Protein AF-0000000079065297 (afdb_homodimer)

Organism: Streptomyces microflavus (NCBI:txid1919)

Solvent-accessible surface area (backbone atoms only — not comparable to full-atom values): 17692 Å² total; per-residue (Å²): 116,82,44,79,43,78,52,51,22,71,51,38,48,71,42,12,61,56,52,12,50,44,51,36,52,37,20,71,72,52,47,24,87,51,31,44,55,87,56,55,53,66,60,38,19,51,53,46,39,66,44,19,62,40,34,62,74,58,46,29,46,42,36,36,30,29,46,89,90,34,74,41,30,35,33,33,41,37,52,46,87,39,73,22,24,64,43,27,33,33,49,44,66,72,46,56,33,79,91,52,58,94,69,54,53,67,54,53,53,51,50,53,53,54,54,51,36,31,76,73,49,25,32,34,40,34,36,68,40,52,60,88,38,73,67,43,52,50,42,52,75,68,64,41,42,77,39,34,63,41,76,60,52,35,23,32,14,88,61,52,62,31,39,29,30,32,34,35,39,79,44,66,72,110,118,81,43,80,41,78,53,50,23,71,51,38,47,72,41,13,60,57,52,10,50,45,51,38,51,37,21,71,72,52,47,24,86,51,32,45,55,86,55,56,53,66,60,40,18,52,53,45,39,66,45,20,62,40,32,62,71,60,46,26,46,43,36,36,31,30,44,90,89,34,74,40,30,34,33,33,41,38,50,45,87,38,73,22,24,65,44,29,33,33,47,43,66,73,45,55,34,79,92,54,59,93,69,54,54,68,55,52,52,50,49,52,53,52,52,50,38,30,75,72,50,24,32,35,39,35,37,68,40,51,60,88,38,74,67,42,52,51,43,52,75,70,65,42,41,78,39,36,64,42,75,59,53,34,23,32,14,88,61,51,63,32,39,29,31,32,34,34,39,82,43,66,72,108

pLDDT: mean 96.86, std 4.49, range [62.62, 98.94]

Nearest PDB structures (foldseek):
  1j4j-assembly2_B  TM=9.722E-01  e=4.017E-21  Pseudomonas amygdali pv. tabaci
  2i79-assembly1_E  TM=8.179E-01  e=8.667E-13  Streptococcus pneumoniae TIGR4
  2i79-assembly3_D  TM=8.251E-01  e=3.667E-12  Streptococcus pneumoniae TIGR4
  5jtf-assembly1_B  TM=8.343E-01  e=5.790E-11  Pseudomonas putida KT2440
  2vi7-assembly2_C  TM=8.415E-01  e=6.988E-11  Pseudomonas aeruginosa

Sequence (348 aa):
MTEIVHVSGPELVTYADEMAELLVETVEEGSSVGFLAPLDREKAAVWWRERAGAVESGEVSIWIAREGGRVAGTIALIRAPLPNARQRAEVAKLMVRPGARGQGLGRALLAAVEAYAEAEGITLLILDTESGSLAEQVYCKAGWTEVGTVPGYAADPAGSLKPTTFYYKELAARMTEIVHVSGPELVTYADEMAELLVETVEEGSSVGFLAPLDREKAAVWWRERAGAVESGEVSIWIAREGGRVAGTIALIRAPLPNARQRAEVAKLMVRPGARGQGLGRALLAAVEAYAEAEGITLLILDTESGSLAEQVYCKAGWTEVGTVPGYAADPAGSLKPTTFYYKELAAR

Secondary structure (DSSP, 8-state):
--EEEEE-HHHHHHHHHHHHHHHHHHHHTT--TT--SSPPHHHHHHHHHHTHHHHHHTSEEEEEEEETTEEEEEEEEEE--SGGGTTEEEEEEEEE-GGGTTSSHHHHHHHHHHHHHHHTT--EEEEEEETT-HHHHHHHHTTPEEEEEEEEEEE-TTS-EEEEEEEEEE----/--EEEEE-HHHHHHHHHHHHHHHHHHHHTT--TT--SSPPHHHHHHHHHHTHHHHHHTSEEEEEEEETTEEEEEEEEEE--SGGGTTEEEEEEEEE-GGGTTSSHHHHHHHHHHHHHHHTT--EEEEEEETT-HHHHHHHHTTPEEEEEEEEEEE-TTS-EEEEEEEEEE----

Structure (mmCIF, N/CA/C/O backbone):
data_AF-0000000079065297-model_v1
#
loop_
_entity.id
_entity.type
_entity.pdbx_description
1 polymer 'GNAT family N-acetyltransferase'
#
loop_
_atom_site.group_PDB
_atom_site.id
_atom_site.type_symbol
_atom_site.label_atom_id
_atom_site.label_alt_id
_atom_site.label_comp_id
_atom_site.label_asym_id
_atom_site.label_entity_id
_atom_site.label_seq_id
_atom_site.pdbx_PDB_ins_code
_atom_site.Cartn_x
_atom_site.Cartn_y
_atom_site.Cartn_z
_atom_site.occupancy
_atom_site.B_iso_or_equiv
_atom_site.auth_seq_id
_atom_site.auth_comp_id
_atom_site.auth_asym_id
_atom_site.auth_atom_id
_atom_site.pdbx_PDB_model_num
ATOM 1 N N . MET A 1 1 ? 8.266 30.703 15.422 1 79 1 MET A N 1
ATOM 2 C CA . MET A 1 1 ? 9.148 30.109 14.422 1 79 1 MET A CA 1
ATOM 3 C C . MET A 1 1 ? 8.82 28.641 14.211 1 79 1 MET A C 1
ATOM 5 O O . MET A 1 1 ? 8.57 27.906 15.172 1 79 1 MET A O 1
ATOM 9 N N . THR A 1 2 ? 8.586 28.141 13.031 1 89.12 2 THR A N 1
ATOM 10 C CA . THR A 1 2 ? 8.203 26.781 12.727 1 89.12 2 THR A CA 1
ATOM 11 C C . THR A 1 2 ? 9.414 25.844 12.805 1 89.12 2 THR A C 1
ATOM 13 O O . THR A 1 2 ? 10.492 26.172 12.305 1 89.12 2 THR A O 1
ATOM 16 N N . GLU A 1 3 ? 9.289 24.797 13.609 1 95.06 3 GLU A N 1
ATOM 17 C CA . GLU A 1 3 ? 10.32 23.766 13.719 1 95.06 3 GLU A CA 1
ATOM 18 C C . GLU A 1 3 ? 9.828 22.422 13.172 1 95.06 3 GLU A C 1
ATOM 20 O O . GLU A 1 3 ? 8.727 21.984 13.492 1 95.06 3 GLU A O 1
ATOM 25 N N . ILE A 1 4 ? 10.633 21.828 12.32 1 97.75 4 ILE A N 1
ATOM 26 C CA . ILE A 1 4 ? 10.344 20.484 11.836 1 97.75 4 ILE A CA 1
ATOM 27 C C . ILE A 1 4 ? 11.172 19.469 12.617 1 97.75 4 ILE A C 1
ATOM 29 O O . ILE A 1 4 ? 12.406 19.531 12.633 1 97.75 4 ILE A O 1
ATOM 33 N N . VAL A 1 5 ? 10.531 18.5 13.195 1 97.81 5 VAL A N 1
ATOM 34 C CA . VAL A 1 5 ? 11.203 17.547 14.086 1 97.81 5 VAL A CA 1
ATOM 35 C C . VAL A 1 5 ? 10.945 16.125 13.602 1 97.81 5 VAL A C 1
ATOM 37 O O . VAL A 1 5 ? 9.797 15.734 13.391 1 97.81 5 VAL A O 1
ATOM 40 N N . HIS A 1 6 ? 12.031 15.391 13.398 1 98.62 6 HIS A N 1
ATOM 41 C CA . HIS A 1 6 ? 11.953 13.945 13.188 1 98.62 6 HIS A CA 1
ATOM 42 C C . HIS A 1 6 ? 11.836 13.203 14.508 1 98.62 6 HIS A C 1
ATOM 44 O O . HIS A 1 6 ? 12.773 13.18 15.305 1 98.62 6 HIS A O 1
ATOM 50 N N . VAL A 1 7 ? 10.703 12.539 14.773 1 98.5 7 VAL A N 1
ATOM 51 C CA . VAL A 1 7 ? 10.438 12.078 16.125 1 98.5 7 VAL A CA 1
ATOM 52 C C . VAL A 1 7 ? 10.828 10.609 16.266 1 98.5 7 VAL A C 1
ATOM 54 O O . VAL A 1 7 ? 10.656 9.828 15.328 1 98.5 7 VAL A O 1
ATOM 57 N N . SER A 1 8 ? 11.328 10.227 17.453 1 98.56 8 SER A N 1
ATOM 58 C CA . SER A 1 8 ? 11.578 8.836 17.812 1 98.56 8 SER A CA 1
ATOM 59 C C . SER A 1 8 ? 10.289 8.141 18.25 1 98.56 8 SER A C 1
ATOM 61 O O . SER A 1 8 ? 9.258 8.789 18.422 1 98.56 8 SER A O 1
ATOM 63 N N . GLY A 1 9 ? 10.359 6.848 18.406 1 98.38 9 GLY A N 1
ATOM 64 C CA . GLY A 1 9 ? 9.227 6.098 18.922 1 98.38 9 GLY A CA 1
ATOM 65 C C . GLY A 1 9 ? 8.703 6.633 20.234 1 98.38 9 GLY A C 1
ATOM 66 O O . GLY A 1 9 ? 7.531 6.992 20.344 1 98.38 9 GLY A O 1
ATOM 67 N N . PRO A 1 10 ? 9.57 6.762 21.172 1 98.31 10 PRO A N 1
ATOM 68 C CA . PRO A 1 10 ? 9.141 7.301 22.469 1 98.31 10 PRO A CA 1
ATOM 69 C C . PRO A 1 10 ? 8.609 8.727 22.375 1 98.31 10 PRO A C 1
ATOM 71 O O . PRO A 1 10 ? 7.641 9.078 23.047 1 98.31 10 PRO A O 1
ATOM 74 N N . GLU A 1 11 ? 9.156 9.539 21.562 1 98.25 11 GLU A N 1
ATOM 75 C CA . GLU A 1 11 ? 8.648 10.898 21.391 1 98.25 11 GLU A CA 1
ATOM 76 C C . GLU A 1 11 ? 7.258 10.891 20.766 1 98.25 11 GLU A C 1
ATOM 78 O O . GLU A 1 11 ? 6.406 11.703 21.125 1 98.25 11 GLU A O 1
ATOM 83 N N . LEU A 1 12 ? 7.07 9.961 19.781 1 98.62 12 LEU A N 1
ATOM 84 C CA . LEU A 1 12 ? 5.742 9.859 19.188 1 98.62 12 LEU A CA 1
ATOM 85 C C . LEU A 1 12 ? 4.688 9.562 20.25 1 98.62 12 LEU A C 1
ATOM 87 O O . LEU A 1 12 ? 3.592 10.117 20.219 1 98.62 12 LEU A O 1
ATOM 91 N N . VAL A 1 13 ? 5.016 8.672 21.156 1 98.62 13 VAL A N 1
ATOM 92 C CA . VAL A 1 13 ? 4.094 8.344 22.234 1 98.62 13 VAL A CA 1
ATOM 93 C C . VAL A 1 13 ? 3.801 9.594 23.062 1 98.62 13 VAL A C 1
ATOM 95 O O . VAL A 1 13 ? 2.65 9.852 23.422 1 98.62 13 VAL A O 1
ATOM 98 N N . THR A 1 14 ? 4.793 10.43 23.281 1 97.81 14 THR A N 1
ATOM 99 C CA . THR A 1 14 ? 4.648 11.656 24.062 1 97.81 14 THR A CA 1
ATOM 100 C C . THR A 1 14 ? 3.76 12.656 23.328 1 97.81 14 THR A C 1
ATOM 102 O O . THR A 1 14 ? 2.957 13.359 23.938 1 97.81 14 THR A O 1
ATOM 105 N N . TYR A 1 15 ? 3.838 12.68 22 1 97.94 15 TYR A N 1
ATOM 106 C CA . TYR A 1 15 ? 3.102 13.648 21.203 1 97.94 15 TYR A CA 1
ATOM 107 C C . TYR A 1 15 ? 1.741 13.094 20.797 1 97.94 15 TYR A C 1
ATOM 109 O O . TYR A 1 15 ? 0.959 13.781 20.125 1 97.94 15 TYR A O 1
ATOM 117 N N . ALA A 1 16 ? 1.445 11.883 21.172 1 98.44 16 ALA A N 1
ATOM 118 C CA . ALA A 1 16 ? 0.309 11.148 20.625 1 98.44 16 ALA A CA 1
ATOM 119 C C . ALA A 1 16 ? -0.99 11.922 20.812 1 98.44 16 ALA A C 1
ATOM 121 O O . ALA A 1 16 ? -1.835 11.969 19.922 1 98.44 16 ALA A O 1
ATOM 122 N N . ASP A 1 17 ? -1.207 12.57 21.938 1 98.31 17 ASP A N 1
ATOM 123 C CA . ASP A 1 17 ? -2.441 13.305 22.203 1 98.31 17 ASP A CA 1
ATOM 124 C C . ASP A 1 17 ? -2.559 14.523 21.297 1 98.31 17 ASP A C 1
ATOM 126 O O . ASP A 1 17 ? -3.635 14.812 20.766 1 98.31 17 ASP A O 1
ATOM 130 N N . GLU A 1 18 ? -1.512 15.219 21.125 1 98 18 GLU A N 1
ATOM 131 C CA . GLU A 1 18 ? -1.525 16.375 20.234 1 98 18 GLU A CA 1
ATOM 132 C C . GLU A 1 18 ? -1.714 15.945 18.781 1 98 18 GLU A C 1
ATOM 134 O O . GLU A 1 18 ? -2.424 16.609 18.031 1 98 18 GLU A O 1
ATOM 139 N N . MET A 1 19 ? -1.071 14.883 18.453 1 98.19 19 MET A N 1
ATOM 140 C CA . MET A 1 19 ? -1.233 14.336 17.094 1 98.19 19 MET A CA 1
ATOM 141 C C . MET A 1 19 ? -2.676 13.906 16.859 1 98.19 19 MET A C 1
ATOM 143 O O . MET A 1 19 ? -3.211 14.109 15.766 1 98.19 19 MET A O 1
ATOM 147 N N . ALA A 1 20 ? -3.238 13.344 17.875 1 98.56 20 ALA A N 1
ATOM 148 C CA . ALA A 1 20 ? -4.641 12.953 17.797 1 98.56 20 ALA A CA 1
ATOM 149 C C . ALA A 1 20 ? -5.543 14.164 17.594 1 98.56 20 ALA A C 1
ATOM 151 O O . ALA A 1 20 ? -6.469 14.125 16.781 1 98.56 20 ALA A O 1
ATOM 152 N N . GLU A 1 21 ? -5.297 15.203 18.312 1 97.94 21 GLU A N 1
ATOM 153 C CA . GLU A 1 21 ? -6.062 16.438 18.141 1 97.94 21 GLU A CA 1
ATOM 154 C C . GLU A 1 21 ? -5.949 16.969 16.719 1 97.94 21 GLU A C 1
ATOM 156 O O . GLU A 1 21 ? -6.953 17.328 16.094 1 97.94 21 GLU A O 1
ATOM 161 N N . LEU A 1 22 ? -4.746 17.031 16.203 1 98 22 LEU A N 1
ATOM 162 C CA . LEU A 1 22 ? -4.512 17.453 14.828 1 98 22 LEU A CA 1
ATOM 163 C C . LEU A 1 22 ? -5.312 16.594 13.859 1 98 22 LEU A C 1
ATOM 165 O O . LEU A 1 22 ? -5.977 17.125 12.961 1 98 22 LEU A O 1
ATOM 169 N N . LEU A 1 23 ? -5.25 15.273 14.055 1 98.31 23 LEU A N 1
ATOM 170 C CA . LEU A 1 23 ? -5.949 14.336 13.188 1 98.31 23 LEU A CA 1
ATOM 171 C C . LEU A 1 23 ? -7.457 14.555 13.242 1 98.31 23 LEU A C 1
ATOM 173 O O . LEU A 1 23 ? -8.117 14.633 12.211 1 98.31 23 LEU A O 1
ATOM 177 N N . VAL A 1 24 ? -7.973 14.703 14.406 1 98.25 24 VAL A N 1
ATOM 178 C CA . VAL A 1 24 ? -9.406 14.914 14.594 1 98.25 24 VAL A CA 1
ATOM 179 C C . VAL A 1 24 ? -9.836 16.219 13.922 1 98.25 24 VAL A C 1
ATOM 181 O O . VAL A 1 24 ? -10.836 16.25 13.203 1 98.25 24 VAL A O 1
ATOM 184 N N . GLU A 1 25 ? -9.102 17.25 14.109 1 97.56 25 GLU A N 1
ATOM 185 C CA . GLU A 1 25 ? -9.414 18.547 13.492 1 97.56 25 GLU A CA 1
ATOM 186 C C . GLU A 1 25 ? -9.367 18.438 11.969 1 97.56 25 GLU A C 1
ATOM 188 O O . GLU A 1 25 ? -10.219 19.016 11.281 1 97.56 25 GLU A O 1
ATOM 193 N N . THR A 1 26 ? -8.352 17.781 11.484 1 97.06 26 THR A N 1
ATOM 194 C CA . THR A 1 26 ? -8.195 17.594 10.047 1 97.06 26 THR A CA 1
ATOM 195 C C . THR A 1 26 ? -9.391 16.844 9.461 1 97.06 26 THR A C 1
ATOM 197 O O . THR A 1 26 ? -9.945 17.25 8.438 1 97.06 26 THR A O 1
ATOM 200 N N . VAL A 1 27 ? -9.82 15.766 10.141 1 97.75 27 VAL A N 1
ATOM 201 C CA . VAL A 1 27 ? -10.953 14.961 9.703 1 97.75 27 VAL A CA 1
ATOM 202 C C . VAL A 1 27 ? -12.234 15.797 9.773 1 97.75 27 VAL A C 1
ATOM 204 O O . VAL A 1 27 ? -13.039 15.789 8.836 1 97.75 27 VAL A O 1
ATOM 207 N N . GLU A 1 28 ? -12.367 16.547 10.781 1 97.12 28 GLU A N 1
ATOM 208 C CA . GLU A 1 28 ? -13.547 17.391 10.961 1 97.12 28 GLU A CA 1
ATOM 209 C C . GLU A 1 28 ? -13.633 18.453 9.875 1 97.12 28 GLU A C 1
ATOM 211 O O . GLU A 1 28 ? -14.734 18.844 9.461 1 97.12 28 GLU A O 1
ATOM 216 N N . GLU A 1 29 ? -12.547 18.828 9.406 1 96.06 29 GLU A N 1
ATOM 217 C CA . GLU A 1 29 ? -12.516 19.875 8.391 1 96.06 29 GLU A CA 1
ATOM 218 C C . GLU A 1 29 ? -12.68 19.281 6.988 1 96.06 29 GLU A C 1
ATOM 220 O O . GLU A 1 29 ? -12.742 20.016 6.004 1 96.06 29 GLU A O 1
ATOM 225 N N . GLY A 1 30 ? -12.641 17.984 6.871 1 95.5 30 GLY A N 1
ATOM 226 C CA . GLY A 1 30 ? -13.055 17.406 5.602 1 95.5 30 GLY A CA 1
ATOM 227 C C . GLY A 1 30 ? -11.977 16.562 4.949 1 95.5 30 GLY A C 1
ATOM 228 O O . GLY A 1 30 ? -12.227 15.914 3.932 1 95.5 30 GLY A O 1
ATOM 229 N N . SER A 1 31 ? -10.797 16.609 5.527 1 95.44 31 SER A N 1
ATOM 230 C CA . SER A 1 31 ? -9.734 15.742 5.031 1 95.44 31 SER A CA 1
ATOM 231 C C . SER A 1 31 ? -9.695 14.422 5.797 1 95.44 31 SER A C 1
ATOM 233 O O . SER A 1 31 ? -9.461 14.406 7.008 1 95.44 31 SER A O 1
ATOM 235 N N . SER A 1 32 ? -9.844 13.328 5.105 1 95.62 32 SER A N 1
ATOM 236 C CA . SER A 1 32 ? -10.016 12.047 5.789 1 95.62 32 SER A CA 1
ATOM 237 C C . SER A 1 32 ? -8.695 11.555 6.371 1 95.62 32 SER A C 1
ATOM 239 O O . SER A 1 32 ? -8.625 11.211 7.551 1 95.62 32 SER A O 1
ATOM 241 N N . VAL A 1 33 ? -7.711 11.5 5.5 1 96.88 33 VAL A N 1
ATOM 242 C CA . VAL A 1 33 ? -6.375 11.031 5.844 1 96.88 33 VAL A CA 1
ATOM 243 C C . VAL A 1 33 ? -6.461 9.641 6.477 1 96.88 33 VAL A C 1
ATOM 245 O O . VAL A 1 33 ? -5.746 9.344 7.438 1 96.88 33 VAL A O 1
ATOM 248 N N . GLY A 1 34 ? -7.406 8.828 6.016 1 98.19 34 GLY A N 1
ATOM 249 C CA . GLY A 1 34 ? -7.5 7.438 6.426 1 98.19 34 GLY A CA 1
ATOM 250 C C . GLY A 1 34 ? -8.68 7.16 7.332 1 98.19 34 GLY A C 1
ATOM 251 O O . GLY A 1 34 ? -8.961 6.004 7.664 1 98.19 34 GLY A O 1
ATOM 252 N N . PHE A 1 35 ? -9.531 8.188 7.789 1 98.56 35 PHE A N 1
ATOM 253 C CA . PHE A 1 35 ? -10.531 8 8.828 1 98.56 35 PHE A CA 1
ATOM 254 C C . PHE A 1 35 ? -11.875 8.594 8.398 1 98.56 35 PHE A C 1
ATOM 256 O O . PHE A 1 35 ? -11.977 9.18 7.32 1 98.56 35 PHE A O 1
ATOM 263 N N . LEU A 1 36 ? -12.867 8.391 9.18 1 98.62 36 LEU A N 1
ATOM 264 C CA . LEU A 1 36 ? -14.203 8.953 9 1 98.62 36 LEU A CA 1
ATOM 265 C C . LEU A 1 36 ? -14.594 9.828 10.18 1 98.62 36 LEU A C 1
ATOM 267 O O . LEU A 1 36 ? -14.039 9.688 11.273 1 98.62 36 LEU A O 1
ATOM 271 N N . ALA A 1 37 ? -15.484 10.734 9.875 1 98.25 37 ALA A N 1
ATOM 272 C CA . ALA A 1 37 ? -16.062 11.539 10.953 1 98.25 37 ALA A CA 1
ATOM 273 C C . ALA A 1 37 ? -17.328 10.875 11.508 1 98.25 37 ALA A C 1
ATOM 275 O O . ALA A 1 37 ? -18.062 10.211 10.773 1 98.25 37 ALA A O 1
ATOM 276 N N . PRO A 1 38 ? -17.578 11.125 12.852 1 98.12 38 PRO A N 1
ATOM 277 C CA . PRO A 1 38 ? -16.688 11.734 13.852 1 98.12 38 PRO A CA 1
ATOM 278 C C . PRO A 1 38 ? -15.586 10.789 14.305 1 98.12 38 PRO A C 1
ATOM 280 O O . PRO A 1 38 ? -15.805 9.578 14.414 1 98.12 38 PRO A O 1
ATOM 283 N N . LEU A 1 39 ? -14.445 11.328 14.453 1 98.38 39 LEU A N 1
ATOM 284 C CA . LEU A 1 39 ? -13.312 10.555 14.945 1 98.38 39 LEU A CA 1
ATOM 285 C C . LEU A 1 39 ? -13.078 10.812 16.422 1 98.38 39 LEU A C 1
ATOM 287 O O . LEU A 1 39 ? -12.898 11.961 16.844 1 98.38 39 LEU A O 1
ATOM 291 N N . ASP A 1 40 ? -13.078 9.719 17.141 1 98.19 40 ASP A N 1
ATOM 292 C CA . ASP A 1 40 ? -12.859 9.797 18.578 1 98.19 40 ASP A CA 1
ATOM 293 C C . ASP A 1 40 ? -11.398 10.133 18.891 1 98.19 40 ASP A C 1
ATOM 295 O O . ASP A 1 40 ? -10.484 9.469 18.391 1 98.19 40 ASP A O 1
ATOM 299 N N . ARG A 1 41 ? -11.234 11.07 19.734 1 98.19 41 ARG A N 1
ATOM 300 C CA . ARG A 1 41 ? -9.891 11.562 20.031 1 98.19 41 ARG A CA 1
ATOM 301 C C . ARG A 1 41 ? -9.047 10.484 20.703 1 98.19 41 ARG A C 1
ATOM 303 O O . ARG A 1 41 ? -7.855 10.359 20.422 1 98.19 41 ARG A O 1
ATOM 310 N N . GLU A 1 42 ? -9.617 9.758 21.578 1 98.38 42 GLU A N 1
ATOM 311 C CA . GLU A 1 42 ? -8.875 8.711 22.266 1 98.38 42 GLU A CA 1
ATOM 312 C C . GLU A 1 42 ? -8.477 7.594 21.297 1 98.38 42 GLU A C 1
ATOM 314 O O . GLU A 1 42 ? -7.363 7.066 21.375 1 98.38 42 GLU A O 1
ATOM 319 N N . LYS A 1 43 ? -9.367 7.227 20.438 1 97.94 43 LYS A N 1
ATOM 320 C CA . LYS A 1 43 ? -9.055 6.23 19.422 1 97.94 43 LYS A CA 1
ATOM 321 C C . LYS A 1 43 ? -7.93 6.715 18.516 1 97.94 43 LYS A C 1
ATOM 323 O O . LYS A 1 43 ? -7.047 5.938 18.141 1 97.94 43 LYS A O 1
ATOM 328 N N . ALA A 1 44 ? -8.008 7.98 18.188 1 98.69 44 ALA A N 1
ATOM 329 C CA . ALA A 1 44 ? -6.941 8.57 17.391 1 98.69 44 ALA A CA 1
ATOM 330 C C . ALA A 1 44 ? -5.605 8.531 18.109 1 98.69 44 ALA A C 1
ATOM 332 O O . ALA A 1 44 ? -4.57 8.227 17.516 1 98.69 44 ALA A O 1
ATOM 333 N N . ALA A 1 45 ? -5.629 8.828 19.375 1 98.81 45 ALA A N 1
ATOM 334 C CA . ALA A 1 45 ? -4.395 8.797 20.172 1 98.81 45 ALA A CA 1
ATOM 335 C C . ALA A 1 45 ? -3.818 7.391 20.234 1 98.81 45 ALA A C 1
ATOM 337 O O . ALA A 1 45 ? -2.607 7.199 20.109 1 98.81 45 ALA A O 1
ATOM 338 N N . VAL A 1 46 ? -4.672 6.465 20.5 1 98.62 46 VAL A N 1
ATOM 339 C CA . VAL A 1 46 ? -4.242 5.074 20.547 1 98.62 46 VAL A CA 1
ATOM 340 C C . VAL A 1 46 ? -3.629 4.676 19.203 1 98.62 46 VAL A C 1
ATOM 342 O O . VAL A 1 46 ? -2.596 4.004 19.156 1 98.62 46 VAL A O 1
ATOM 345 N N . TRP A 1 47 ? -4.23 5.051 18.172 1 98.31 47 TRP A N 1
ATOM 346 C CA . TRP A 1 47 ? -3.727 4.758 16.828 1 98.31 47 TRP A CA 1
ATOM 347 C C . TRP A 1 47 ? -2.303 5.273 16.656 1 98.31 47 TRP A C 1
ATOM 349 O O . TRP A 1 47 ? -1.429 4.555 16.172 1 98.31 47 TRP A O 1
ATOM 359 N N . TRP A 1 48 ? -2.082 6.516 17.078 1 98.5 48 TRP A N 1
ATOM 360 C CA . TRP A 1 48 ? -0.748 7.098 16.969 1 98.5 48 TRP A CA 1
ATOM 361 C C . TRP A 1 48 ? 0.248 6.332 17.828 1 98.5 48 TRP A C 1
ATOM 363 O O . TRP A 1 48 ? 1.375 6.066 17.406 1 98.5 48 TRP A O 1
ATOM 373 N N . ARG A 1 49 ? -0.148 6.008 19.016 1 98.69 49 ARG A N 1
ATOM 374 C CA . ARG A 1 49 ? 0.751 5.289 19.922 1 98.69 49 ARG A CA 1
ATOM 375 C C . ARG A 1 49 ? 1.148 3.939 19.328 1 98.69 49 ARG A C 1
ATOM 377 O O . ARG A 1 49 ? 2.283 3.49 19.5 1 98.69 49 ARG A O 1
ATOM 384 N N . GLU A 1 50 ? 0.256 3.365 18.641 1 97.81 50 GLU A N 1
ATOM 385 C CA . GLU A 1 50 ? 0.498 2.047 18.062 1 97.81 50 GLU A CA 1
ATOM 386 C C . GLU A 1 50 ? 1.479 2.127 16.891 1 97.81 50 GLU A C 1
ATOM 388 O O . GLU A 1 50 ? 2.014 1.106 16.453 1 97.81 50 GLU A O 1
ATOM 393 N N . ARG A 1 51 ? 1.733 3.316 16.406 1 97.81 51 ARG A N 1
ATOM 394 C CA . ARG A 1 51 ? 2.695 3.49 15.32 1 97.81 51 ARG A CA 1
ATOM 395 C C . ARG A 1 51 ? 4.121 3.562 15.859 1 97.81 51 ARG A C 1
ATOM 397 O O . ARG A 1 51 ? 5.086 3.447 15.102 1 97.81 51 ARG A O 1
ATOM 404 N N . ALA A 1 52 ? 4.285 3.707 17.156 1 98.44 52 ALA A N 1
ATOM 405 C CA . ALA A 1 52 ? 5.594 3.947 17.766 1 98.44 52 ALA A CA 1
ATOM 406 C C . ALA A 1 52 ? 6.555 2.799 17.469 1 98.44 52 ALA A C 1
ATOM 408 O O . ALA A 1 52 ? 7.75 3.021 17.25 1 98.44 52 ALA A O 1
ATOM 409 N N . GLY A 1 53 ? 6.074 1.608 17.531 1 97.88 53 GLY A N 1
ATOM 410 C CA . GLY A 1 53 ? 6.922 0.466 17.219 1 97.88 53 GLY A CA 1
ATOM 411 C C . GLY A 1 53 ? 7.504 0.517 15.82 1 97.88 53 GLY A C 1
ATOM 412 O O . GLY A 1 53 ? 8.68 0.208 15.625 1 97.88 53 GLY A O 1
ATOM 413 N N . ALA A 1 54 ? 6.66 0.858 14.883 1 98.31 54 ALA A N 1
ATOM 414 C CA . ALA A 1 54 ? 7.105 0.963 13.5 1 98.31 54 ALA A CA 1
ATOM 415 C C . ALA A 1 54 ? 8.125 2.086 13.336 1 98.31 54 ALA A C 1
ATOM 417 O O . ALA A 1 54 ? 9.039 1.989 12.508 1 98.31 54 ALA A O 1
ATOM 418 N N . VAL A 1 55 ? 7.965 3.133 14.094 1 98.69 55 VAL A N 1
ATOM 419 C CA . VAL A 1 55 ? 8.938 4.215 14.086 1 98.69 55 VAL A CA 1
ATOM 420 C C . VAL A 1 55 ? 10.266 3.719 14.664 1 98.69 55 VAL A C 1
ATOM 422 O O . VAL A 1 55 ? 11.328 3.963 14.086 1 98.69 55 VAL A O 1
ATOM 425 N N . GLU A 1 56 ? 10.219 2.971 15.68 1 98.06 56 GLU A N 1
ATOM 426 C CA . GLU A 1 56 ? 11.414 2.477 16.344 1 98.06 56 GLU A CA 1
ATOM 427 C C . GLU A 1 56 ? 12.172 1.484 15.469 1 98.06 56 GLU A C 1
ATOM 429 O O . GLU A 1 56 ? 13.398 1.472 15.461 1 98.06 56 GLU A O 1
ATOM 434 N N . SER A 1 57 ? 11.453 0.681 14.781 1 97.62 57 SER A N 1
ATOM 435 C CA . SER A 1 57 ? 12.078 -0.325 13.938 1 97.62 57 SER A CA 1
ATOM 436 C C . SER A 1 57 ? 12.641 0.297 12.656 1 97.62 57 SER A C 1
ATOM 438 O O . SER A 1 57 ? 13.398 -0.342 11.93 1 97.62 57 SER A O 1
ATOM 440 N N . GLY A 1 58 ? 12.188 1.526 12.336 1 97.5 58 GLY A N 1
ATOM 441 C CA . GLY A 1 58 ? 12.641 2.193 11.125 1 97.5 58 GLY A CA 1
ATOM 442 C C . GLY A 1 58 ? 11.727 1.962 9.945 1 97.5 58 GLY A C 1
ATOM 443 O O . GLY A 1 58 ? 11.969 2.477 8.852 1 97.5 58 GLY A O 1
ATOM 444 N N . GLU A 1 59 ? 10.672 1.23 10.156 1 98.19 59 GLU A N 1
ATOM 445 C CA . GLU A 1 59 ? 9.703 0.976 9.094 1 98.19 59 GLU A CA 1
ATOM 446 C C . GLU A 1 59 ? 8.984 2.258 8.688 1 98.19 59 GLU A C 1
ATOM 448 O O . GLU A 1 59 ? 8.648 2.439 7.512 1 98.19 59 GLU A O 1
ATOM 453 N N . VAL A 1 60 ? 8.781 3.086 9.664 1 98.75 60 VAL A N 1
ATOM 454 C CA . VAL A 1 60 ? 8.102 4.363 9.453 1 98.75 60 VAL A CA 1
ATOM 455 C C . VAL A 1 60 ? 8.93 5.492 10.07 1 98.75 60 VAL A C 1
ATOM 457 O O . VAL A 1 60 ? 9.477 5.34 11.164 1 98.75 60 VAL A O 1
ATOM 460 N N . SER A 1 61 ? 9.055 6.547 9.375 1 98.88 61 SER A N 1
ATOM 461 C CA . SER A 1 61 ? 9.578 7.797 9.906 1 98.88 61 SER A CA 1
ATOM 462 C C . SER A 1 61 ? 8.5 8.875 9.938 1 98.88 61 SER A C 1
ATOM 464 O O . SER A 1 61 ? 7.734 9.023 8.984 1 98.88 61 SER A O 1
ATOM 466 N N . ILE A 1 62 ? 8.469 9.609 11.023 1 98.88 62 ILE A N 1
ATOM 467 C CA . ILE A 1 62 ? 7.434 10.633 11.18 1 98.88 62 ILE A CA 1
ATOM 468 C C . ILE A 1 62 ? 8.078 11.961 11.547 1 98.88 62 ILE A C 1
ATOM 470 O O . ILE A 1 62 ? 8.984 12.016 12.383 1 98.88 62 ILE A O 1
ATOM 474 N N . TRP A 1 63 ? 7.652 13 10.914 1 98.81 63 TRP A N 1
ATOM 475 C CA . TRP A 1 63 ? 8.008 14.375 11.258 1 98.81 63 TRP A CA 1
ATOM 476 C C . TRP A 1 63 ? 6.789 15.141 11.758 1 98.81 63 TRP A C 1
ATOM 478 O O . TRP A 1 63 ? 5.676 14.945 11.266 1 98.81 63 TRP A O 1
ATOM 488 N N . ILE A 1 64 ? 7.066 16.031 12.648 1 98.5 64 ILE A N 1
ATOM 489 C CA . ILE A 1 64 ? 6.047 16.969 13.094 1 98.5 64 ILE A CA 1
ATOM 490 C C . ILE A 1 64 ? 6.547 18.406 12.891 1 98.5 64 ILE A C 1
ATOM 492 O O . ILE A 1 64 ? 7.75 18.656 12.953 1 98.5 64 ILE A O 1
ATOM 496 N N . ALA A 1 65 ? 5.652 19.266 12.531 1 98.06 65 ALA A N 1
ATOM 497 C CA . ALA A 1 65 ? 5.887 20.703 12.57 1 98.06 65 ALA A CA 1
ATOM 498 C C . ALA A 1 65 ? 5.348 21.328 13.859 1 98.06 65 ALA A C 1
ATOM 500 O O . ALA A 1 65 ? 4.195 21.078 14.234 1 98.06 65 ALA A O 1
ATOM 501 N N . ARG A 1 66 ? 6.156 22.031 14.508 1 95.69 66 ARG A N 1
ATOM 502 C CA . ARG A 1 66 ? 5.73 22.703 15.727 1 95.69 66 ARG A CA 1
ATOM 503 C C . ARG A 1 66 ? 5.742 24.219 15.547 1 95.69 66 ARG A C 1
ATOM 505 O O . ARG A 1 66 ? 6.68 24.766 14.977 1 95.69 66 ARG A O 1
ATOM 512 N N . GLU A 1 67 ? 4.695 24.766 15.922 1 91.31 67 GLU A N 1
ATOM 513 C CA . GLU A 1 67 ? 4.535 26.219 15.984 1 91.31 67 GLU A CA 1
ATOM 514 C C . GLU A 1 67 ? 4.008 26.656 17.344 1 91.31 67 GLU A C 1
ATOM 516 O O . GLU A 1 67 ? 2.959 26.188 17.797 1 91.31 67 GLU A O 1
ATOM 521 N N . GLY A 1 68 ? 4.719 27.625 18.016 1 86.5 68 GLY A N 1
ATOM 522 C CA . GLY A 1 68 ? 4.301 28.094 19.328 1 86.5 68 GLY A CA 1
ATOM 523 C C . GLY A 1 68 ? 4.172 26.969 20.344 1 86.5 68 GLY A C 1
ATOM 524 O O . GLY A 1 68 ? 3.244 26.969 21.141 1 86.5 68 GLY A O 1
ATOM 525 N N . GLY A 1 69 ? 4.945 25.875 20.203 1 85.75 69 GLY A N 1
ATOM 526 C CA . GLY A 1 69 ? 4.984 24.766 21.141 1 85.75 69 GLY A CA 1
ATOM 527 C C . GLY A 1 69 ? 3.938 23.703 20.859 1 85.75 69 GLY A C 1
ATOM 528 O O . GLY A 1 69 ? 3.861 22.688 21.562 1 85.75 69 GLY A O 1
ATOM 529 N N . ARG A 1 70 ? 3.152 23.984 19.828 1 92.31 70 ARG A N 1
ATOM 530 C CA . ARG A 1 70 ? 2.102 23.031 19.5 1 92.31 70 ARG A CA 1
ATOM 531 C C . ARG A 1 70 ? 2.365 22.359 18.172 1 92.31 70 ARG A C 1
ATOM 533 O O . ARG A 1 70 ? 2.949 22.953 17.266 1 92.31 70 ARG A O 1
ATOM 540 N N . VAL A 1 71 ? 1.872 21.109 18.062 1 97.06 71 VAL A N 1
ATOM 541 C CA . VAL A 1 71 ? 1.964 20.422 16.781 1 97.06 71 VAL A CA 1
ATOM 542 C C . VAL A 1 71 ? 1.01 21.047 15.773 1 97.06 71 VAL A C 1
ATOM 544 O O . VAL A 1 71 ? -0.189 21.172 16.031 1 97.06 71 VAL A O 1
ATOM 547 N N . ALA A 1 72 ? 1.522 21.484 14.664 1 97.31 72 ALA A N 1
ATOM 548 C CA . ALA A 1 72 ? 0.742 22.188 13.648 1 97.31 72 ALA A CA 1
ATOM 549 C C . ALA A 1 72 ? 0.649 21.359 12.367 1 97.31 72 ALA A C 1
ATOM 551 O O . ALA A 1 72 ? -0.13 21.688 11.469 1 97.31 72 ALA A O 1
ATOM 552 N N . GLY A 1 73 ? 1.393 20.281 12.25 1 98.25 73 GLY A N 1
ATOM 553 C CA . GLY A 1 73 ? 1.384 19.438 11.07 1 98.25 73 GLY A CA 1
ATOM 554 C C . GLY A 1 73 ? 2.225 18.188 11.227 1 98.25 73 GLY A C 1
ATOM 555 O O . GLY A 1 73 ? 2.979 18.047 12.188 1 98.25 73 GLY A O 1
ATOM 556 N N . THR A 1 74 ? 2.066 17.266 10.336 1 98.75 74 THR A N 1
ATOM 557 C CA . THR A 1 74 ? 2.838 16.031 10.352 1 98.75 74 THR A CA 1
ATOM 558 C C . THR A 1 74 ? 2.904 15.414 8.961 1 98.75 74 THR A C 1
ATOM 560 O O . THR A 1 74 ? 2.135 15.789 8.07 1 98.75 74 THR A O 1
ATOM 563 N N . ILE A 1 75 ? 3.854 14.586 8.789 1 98.88 75 ILE A N 1
ATOM 564 C CA . ILE A 1 75 ? 4.051 13.797 7.574 1 98.88 75 ILE A CA 1
ATOM 565 C C . ILE A 1 75 ? 4.82 12.523 7.906 1 98.88 75 ILE A C 1
ATOM 567 O O . ILE A 1 75 ? 5.527 12.469 8.914 1 98.88 75 ILE A O 1
ATOM 571 N N . ALA A 1 76 ? 4.621 11.5 7.148 1 98.88 76 ALA A N 1
ATOM 572 C CA . ALA A 1 76 ? 5.32 10.234 7.391 1 98.88 76 ALA A CA 1
ATOM 573 C C . ALA A 1 76 ? 5.969 9.711 6.113 1 98.88 76 ALA A C 1
ATOM 575 O O . ALA A 1 76 ? 5.566 10.086 5.008 1 98.88 76 ALA A O 1
ATOM 576 N N . LEU A 1 77 ? 7.016 9 6.266 1 98.94 77 LEU A N 1
ATOM 577 C CA . LEU A 1 77 ? 7.676 8.18 5.254 1 98.94 77 LEU A CA 1
ATOM 578 C C . LEU A 1 77 ? 7.598 6.703 5.605 1 98.94 77 LEU A C 1
ATOM 580 O O . LEU A 1 77 ? 8.055 6.293 6.676 1 98.94 77 LEU A O 1
ATOM 584 N N . ILE A 1 78 ? 7.023 5.887 4.754 1 98.88 78 ILE A N 1
ATOM 585 C CA . ILE A 1 78 ? 6.816 4.465 5.004 1 98.88 78 ILE A CA 1
ATOM 586 C C . ILE A 1 78 ? 7.699 3.645 4.066 1 98.88 78 ILE A C 1
ATOM 588 O O . ILE A 1 78 ? 7.547 3.715 2.844 1 98.88 78 ILE A O 1
ATOM 592 N N . ARG A 1 79 ? 8.562 2.842 4.617 1 98.62 79 ARG A N 1
ATOM 593 C CA . ARG A 1 79 ? 9.453 2.004 3.828 1 98.62 79 ARG A CA 1
ATOM 594 C C . ARG A 1 79 ? 8.711 0.811 3.236 1 98.62 79 ARG A C 1
ATOM 596 O O . ARG A 1 79 ? 7.832 0.238 3.883 1 98.62 79 ARG A O 1
ATOM 603 N N . ALA A 1 80 ? 9.102 0.512 2.012 1 98.12 80 ALA A N 1
ATOM 604 C CA . ALA A 1 80 ? 8.57 -0.722 1.438 1 98.12 80 ALA A CA 1
ATOM 605 C C . ALA A 1 80 ? 9.102 -1.944 2.184 1 98.12 80 ALA A C 1
ATOM 607 O O . ALA A 1 80 ? 10.297 -2.025 2.488 1 98.12 80 ALA A O 1
ATOM 608 N N . PRO A 1 81 ? 8.289 -2.893 2.402 1 96 81 PRO A N 1
ATOM 609 C CA . PRO A 1 81 ? 8.656 -3.955 3.342 1 96 81 PRO A CA 1
ATOM 610 C C . PRO A 1 81 ? 9.445 -5.082 2.678 1 96 81 PRO A C 1
ATOM 612 O O . PRO A 1 81 ? 10.148 -5.832 3.361 1 96 81 PRO A O 1
ATOM 615 N N . LEU A 1 82 ? 9.328 -5.285 1.389 1 97.44 82 LEU A N 1
ATOM 616 C CA . LEU A 1 82 ? 9.891 -6.48 0.77 1 97.44 82 LEU A CA 1
ATOM 617 C C . LEU A 1 82 ? 11.227 -6.176 0.109 1 97.44 82 LEU A C 1
ATOM 619 O O . LEU A 1 82 ? 11.477 -5.039 -0.307 1 97.44 82 LEU A O 1
ATOM 623 N N . PRO A 1 83 ? 12.109 -7.148 -0.044 1 98 83 PRO A N 1
ATOM 624 C CA . PRO A 1 83 ? 13.508 -6.949 -0.454 1 98 83 PRO A CA 1
ATOM 625 C C . PRO A 1 83 ? 13.625 -6.289 -1.825 1 98 83 PRO A C 1
ATOM 627 O O . PRO A 1 83 ? 14.602 -5.57 -2.084 1 98 83 PRO A O 1
ATOM 630 N N . ASN A 1 84 ? 12.711 -6.488 -2.701 1 98.62 84 ASN A N 1
ATOM 631 C CA . ASN A 1 84 ? 12.859 -5.996 -4.066 1 98.62 84 ASN A CA 1
ATOM 632 C C . ASN A 1 84 ? 12.477 -4.523 -4.172 1 98.62 84 ASN A C 1
ATOM 634 O O . ASN A 1 84 ? 12.438 -3.965 -5.27 1 98.62 84 ASN A O 1
ATOM 638 N N . ALA A 1 85 ? 12.18 -3.908 -3 1 98.69 85 ALA A N 1
ATOM 639 C CA . ALA A 1 85 ? 11.617 -2.564 -3.094 1 98.69 85 ALA A CA 1
ATOM 640 C C . ALA A 1 85 ? 12.297 -1.612 -2.115 1 98.69 85 ALA A C 1
ATOM 642 O O . A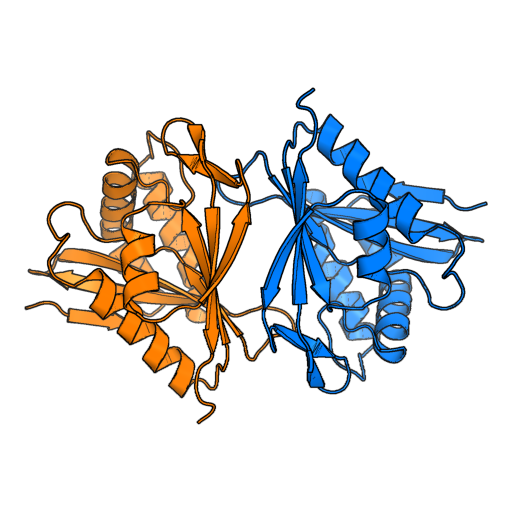LA A 1 85 ? 11.75 -0.558 -1.781 1 98.69 85 ALA A O 1
ATOM 643 N N . ARG A 1 86 ? 13.477 -1.899 -1.646 1 97.44 86 ARG A N 1
ATOM 644 C CA . ARG A 1 86 ? 14.164 -1.165 -0.587 1 97.44 86 ARG A CA 1
ATOM 645 C C . ARG A 1 86 ? 14.547 0.237 -1.052 1 97.44 86 ARG A C 1
ATOM 647 O O . ARG A 1 86 ? 14.781 1.127 -0.231 1 97.44 86 ARG A O 1
ATOM 654 N N . GLN A 1 87 ? 14.555 0.435 -2.359 1 98 87 GLN A N 1
ATOM 655 C CA . GLN A 1 87 ? 14.953 1.73 -2.902 1 98 87 GLN A CA 1
ATOM 656 C C . GLN A 1 87 ? 13.781 2.713 -2.883 1 98 87 GLN A C 1
ATOM 658 O O . GLN A 1 87 ? 13.945 3.889 -3.217 1 98 87 GLN A O 1
ATOM 663 N N . ARG A 1 88 ? 12.633 2.285 -2.479 1 98.5 88 ARG A N 1
ATOM 664 C CA . ARG A 1 88 ? 11.445 3.137 -2.572 1 98.5 88 ARG A CA 1
ATOM 665 C C . ARG A 1 88 ? 10.789 3.309 -1.207 1 98.5 88 ARG A C 1
ATOM 667 O O . ARG A 1 88 ? 11.016 2.51 -0.297 1 98.5 88 ARG A O 1
ATOM 674 N N . ALA A 1 89 ? 10.023 4.375 -1.083 1 98.81 89 ALA A N 1
ATOM 675 C CA . ALA A 1 89 ? 9.203 4.621 0.102 1 98.81 89 ALA A CA 1
ATOM 676 C C . ALA A 1 89 ? 7.945 5.406 -0.256 1 98.81 89 ALA A C 1
ATOM 678 O O . ALA A 1 89 ? 7.855 5.984 -1.341 1 98.81 89 ALA A O 1
ATOM 679 N N . GLU A 1 90 ? 7.035 5.348 0.603 1 98.94 90 GLU A N 1
ATOM 680 C CA . GLU A 1 90 ? 5.77 6.055 0.431 1 98.94 90 GLU A CA 1
ATOM 681 C C . GLU A 1 90 ? 5.664 7.242 1.38 1 98.94 90 GLU A C 1
ATOM 683 O O . GLU A 1 90 ? 6.027 7.141 2.555 1 98.94 90 GLU A O 1
ATOM 688 N N . VAL A 1 91 ? 5.246 8.352 0.845 1 98.88 91 VAL A N 1
ATOM 689 C CA . VAL A 1 91 ? 4.91 9.523 1.654 1 98.88 91 VAL A CA 1
ATOM 690 C C . VAL A 1 91 ? 3.418 9.508 1.982 1 98.88 91 VAL A C 1
ATOM 692 O O . VAL A 1 91 ? 2.582 9.32 1.096 1 98.88 91 VAL A O 1
ATOM 695 N N . ALA A 1 92 ? 3.068 9.695 3.25 1 98.12 92 ALA A N 1
ATOM 696 C CA . ALA A 1 92 ? 1.668 9.633 3.66 1 98.12 92 ALA A CA 1
ATOM 697 C C . ALA A 1 92 ? 1.398 10.57 4.836 1 98.12 92 ALA A C 1
ATOM 699 O O . ALA A 1 92 ? 2.33 11.125 5.418 1 98.12 92 ALA A O 1
ATOM 700 N N . LYS A 1 93 ? 0.124 10.742 5.094 1 97.75 93 LYS A N 1
ATOM 701 C CA . LYS A 1 93 ? -0.38 11.375 6.305 1 97.75 93 LYS A CA 1
ATOM 702 C C . LYS A 1 93 ? 0.131 12.812 6.426 1 97.75 93 LYS A C 1
ATOM 704 O O . LYS A 1 93 ? 0.488 13.258 7.516 1 97.75 93 LYS A O 1
ATOM 709 N N . LEU A 1 94 ? 0.24 13.484 5.281 1 98.19 94 LEU A N 1
ATOM 710 C CA . LEU A 1 94 ? 0.493 14.922 5.34 1 98.19 94 LEU A CA 1
ATOM 711 C C . LEU A 1 94 ? -0.727 15.664 5.871 1 98.19 94 LEU A C 1
ATOM 713 O O . LEU A 1 94 ? -1.813 15.578 5.297 1 98.19 94 LEU A O 1
ATOM 717 N N . MET A 1 95 ? -0.542 16.312 6.902 1 97.25 95 MET A N 1
ATOM 718 C CA . MET A 1 95 ? -1.577 17.125 7.523 1 97.25 95 MET A CA 1
ATOM 719 C C . MET A 1 95 ? -0.999 18.453 8.031 1 97.25 95 MET A C 1
ATOM 721 O O . MET A 1 95 ? 0.105 18.469 8.578 1 97.25 95 MET A O 1
ATOM 725 N N . VAL A 1 96 ? -1.743 19.422 7.848 1 96.94 96 VAL A N 1
ATOM 726 C CA . VAL A 1 96 ? -1.482 20.734 8.43 1 96.94 96 VAL A CA 1
ATOM 727 C C . VAL A 1 96 ? -2.744 21.25 9.117 1 96.94 96 VAL A C 1
ATOM 729 O O . VAL A 1 96 ? -3.844 21.141 8.57 1 96.94 96 VAL A O 1
ATOM 732 N N . ARG A 1 97 ? -2.58 21.672 10.305 1 95.19 97 ARG A N 1
ATOM 733 C CA . ARG A 1 97 ? -3.717 22.219 11.031 1 95.19 97 ARG A CA 1
ATOM 734 C C . ARG A 1 97 ? -4.438 23.281 10.203 1 95.19 97 ARG A C 1
ATOM 736 O O . ARG A 1 97 ? -3.797 24.141 9.578 1 95.19 97 ARG A O 1
ATOM 743 N N . PRO A 1 98 ? -5.719 23.281 10.227 1 89.56 98 PRO A N 1
ATOM 744 C CA . PRO A 1 98 ? -6.488 24.203 9.391 1 89.56 98 PRO A CA 1
ATOM 745 C C . PRO A 1 98 ? -6.09 25.672 9.602 1 89.56 98 PRO A C 1
ATOM 747 O O . PRO A 1 98 ? -5.941 26.422 8.633 1 89.56 98 PRO A O 1
ATOM 750 N N . GLY A 1 99 ? -5.801 26.062 10.742 1 87.94 99 GLY A N 1
ATOM 751 C CA . GLY A 1 99 ? -5.438 27.438 11.047 1 87.94 99 GLY A CA 1
ATOM 752 C C . GLY A 1 99 ? -4.023 27.797 10.617 1 87.94 99 GLY A C 1
ATOM 753 O O . GLY A 1 99 ? -3.654 28.969 10.578 1 87.94 99 GLY A O 1
ATOM 754 N N . ALA A 1 100 ? -3.262 26.828 10.258 1 89.94 100 ALA A N 1
ATOM 755 C CA . ALA A 1 100 ? -1.857 27.016 9.914 1 89.94 100 ALA A CA 1
ATOM 756 C C . ALA A 1 100 ? -1.632 26.828 8.414 1 89.94 100 ALA A C 1
ATOM 758 O O . ALA A 1 100 ? -0.493 26.859 7.941 1 89.94 100 ALA A O 1
ATOM 759 N N . ARG A 1 101 ? -2.691 26.688 7.691 1 87.06 101 ARG A N 1
ATOM 760 C CA . ARG A 1 101 ? -2.57 26.438 6.258 1 87.06 101 ARG A CA 1
ATOM 761 C C . ARG A 1 101 ? -2.23 27.719 5.508 1 87.06 101 ARG A C 1
ATOM 763 O O . ARG A 1 101 ? -2.48 28.828 6.008 1 87.06 101 ARG A O 1
ATOM 770 N N . GLY A 1 102 ? -1.582 27.5 4.391 1 85.81 102 GLY A N 1
ATOM 771 C CA . GLY A 1 102 ? -1.221 28.641 3.557 1 85.81 102 GLY A CA 1
ATOM 772 C C . GLY A 1 102 ? 0.055 29.328 4.004 1 85.81 102 GLY A C 1
ATOM 773 O O . GLY A 1 102 ? 0.401 30.391 3.496 1 85.81 102 GLY A O 1
ATOM 774 N N . GLN A 1 103 ? 0.774 28.703 4.895 1 89.06 103 GLN A N 1
ATOM 775 C CA . GLN A 1 103 ? 1.969 29.312 5.457 1 89.06 103 GLN A CA 1
ATOM 776 C C . GLN A 1 103 ? 3.227 28.547 5.059 1 89.06 103 GLN A C 1
ATOM 778 O O . GLN A 1 103 ? 4.305 28.781 5.609 1 89.06 103 GLN A O 1
ATOM 783 N N . GLY A 1 104 ? 3.07 27.594 4.207 1 93.31 104 GLY A N 1
ATOM 784 C CA . GLY A 1 104 ? 4.227 26.891 3.68 1 93.31 104 GLY A CA 1
ATOM 785 C C . GLY A 1 104 ? 4.609 25.672 4.504 1 93.31 104 GLY A C 1
ATOM 786 O O . GLY A 1 104 ? 5.609 25 4.215 1 93.31 104 GLY A O 1
ATOM 787 N N . LEU A 1 105 ? 3.855 25.344 5.469 1 95.69 105 LEU A N 1
ATOM 788 C CA . LEU A 1 105 ? 4.184 24.25 6.371 1 95.69 105 LEU A CA 1
ATOM 789 C C . LEU A 1 105 ? 4.184 22.922 5.625 1 95.69 105 LEU A C 1
ATOM 791 O O . LEU A 1 105 ? 5.051 22.078 5.855 1 95.69 105 LEU A O 1
ATOM 795 N N . GLY A 1 106 ? 3.18 22.75 4.773 1 97.06 106 GLY A N 1
ATOM 796 C CA . GLY A 1 106 ? 3.146 21.531 3.971 1 97.06 106 GLY A CA 1
ATOM 797 C C . GLY A 1 106 ? 4.391 21.344 3.127 1 97.06 106 GLY A C 1
ATOM 798 O O . GLY A 1 106 ? 4.945 20.234 3.072 1 97.06 106 GLY A O 1
ATOM 799 N N . ARG A 1 107 ? 4.824 22.375 2.578 1 97 107 ARG A N 1
ATOM 800 C CA . ARG A 1 107 ? 6.031 22.344 1.757 1 97 107 ARG A CA 1
ATOM 801 C C . ARG A 1 107 ? 7.262 22.031 2.604 1 97 107 ARG A C 1
ATOM 803 O O . ARG A 1 107 ? 8.141 21.281 2.18 1 97 107 ARG A O 1
ATOM 810 N N . ALA A 1 108 ? 7.332 22.641 3.727 1 97.5 108 ALA A N 1
ATOM 811 C CA . ALA A 1 108 ? 8.469 22.422 4.621 1 97.5 108 ALA A CA 1
ATOM 812 C C . ALA A 1 108 ? 8.516 20.969 5.098 1 97.5 108 ALA A C 1
ATOM 814 O O . ALA A 1 108 ? 9.586 20.359 5.152 1 97.5 108 ALA A O 1
ATOM 815 N N . LEU A 1 109 ? 7.391 20.406 5.469 1 98.56 109 LEU A N 1
ATOM 816 C CA . LEU A 1 109 ? 7.301 19 5.883 1 98.56 109 LEU A CA 1
ATOM 817 C C . LEU A 1 109 ? 7.715 18.078 4.746 1 98.56 109 LEU A C 1
ATOM 819 O O . LEU A 1 109 ? 8.523 17.156 4.953 1 98.56 109 LEU A O 1
ATOM 823 N N . LEU A 1 110 ? 7.234 18.344 3.557 1 98.62 110 LEU A N 1
ATOM 824 C CA . LEU A 1 110 ? 7.578 17.516 2.4 1 98.62 110 LEU A CA 1
ATOM 825 C C . LEU A 1 110 ? 9.07 17.578 2.105 1 98.62 110 LEU A C 1
ATOM 827 O O . LEU A 1 110 ? 9.703 16.562 1.832 1 98.62 110 LEU A O 1
ATOM 831 N N . ALA A 1 111 ? 9.609 18.75 2.191 1 98.31 111 ALA A N 1
ATOM 832 C CA . ALA A 1 111 ? 11.039 18.922 1.954 1 98.31 111 ALA A CA 1
ATOM 833 C C . ALA A 1 111 ? 11.867 18.109 2.945 1 98.31 111 ALA A C 1
ATOM 835 O O . ALA A 1 111 ? 12.898 17.547 2.584 1 98.31 111 ALA A O 1
ATOM 836 N N . ALA A 1 112 ? 11.469 18.047 4.168 1 98.56 112 ALA A N 1
ATOM 837 C CA . ALA A 1 112 ? 12.172 17.266 5.184 1 98.56 112 ALA A CA 1
ATOM 838 C C . ALA A 1 112 ? 12.18 15.781 4.836 1 98.56 112 ALA A C 1
ATOM 840 O O . ALA A 1 112 ? 13.211 15.109 4.949 1 98.56 112 ALA A O 1
ATOM 841 N N . VAL A 1 113 ? 11.047 15.281 4.414 1 98.75 113 VAL A N 1
ATOM 842 C CA . VAL A 1 113 ? 10.922 13.875 4.051 1 98.75 113 VAL A CA 1
ATOM 843 C C . VAL A 1 113 ? 11.805 13.57 2.842 1 98.75 113 VAL A C 1
ATOM 845 O O . VAL A 1 113 ? 12.508 12.555 2.812 1 98.75 113 VAL A O 1
ATOM 848 N N . GLU A 1 114 ? 11.781 14.438 1.854 1 98.56 114 GLU A N 1
ATOM 849 C CA . GLU A 1 114 ? 12.57 14.227 0.645 1 98.56 114 GLU A CA 1
ATOM 850 C C . GLU A 1 114 ? 14.062 14.234 0.951 1 98.56 114 GLU A C 1
ATOM 852 O O . GLU A 1 114 ? 14.812 13.391 0.454 1 98.56 114 GLU A O 1
ATOM 857 N N . ALA A 1 115 ? 14.477 15.172 1.753 1 98.12 115 ALA A N 1
ATOM 858 C CA . ALA A 1 115 ? 15.883 15.258 2.135 1 98.12 115 ALA A CA 1
ATOM 859 C C . ALA A 1 115 ? 16.328 14 2.881 1 98.12 115 ALA A C 1
ATOM 861 O O . ALA A 1 115 ? 17.406 13.461 2.613 1 98.12 115 ALA A O 1
ATOM 862 N N . TYR A 1 116 ? 15.531 13.562 3.816 1 98.62 116 TYR A N 1
ATOM 863 C CA . TYR A 1 116 ? 15.828 12.352 4.57 1 98.62 116 TYR A CA 1
ATOM 864 C C . TYR A 1 116 ? 15.914 11.141 3.65 1 98.62 116 TYR A C 1
ATOM 866 O O . TYR A 1 116 ? 16.844 10.344 3.758 1 98.62 116 TYR A O 1
ATOM 874 N N . ALA A 1 117 ? 14.906 11.008 2.781 1 98.56 117 ALA A N 1
ATOM 875 C CA . ALA A 1 117 ? 14.883 9.883 1.85 1 98.56 117 ALA A CA 1
ATOM 876 C C . ALA A 1 117 ? 16.156 9.828 1.02 1 98.56 117 ALA A C 1
ATOM 878 O O . ALA A 1 117 ? 16.766 8.766 0.868 1 98.56 117 ALA A O 1
ATOM 879 N N . GLU A 1 118 ? 16.578 10.969 0.54 1 97.62 118 GLU A N 1
ATOM 880 C CA . GLU A 1 118 ? 17.797 11.047 -0.241 1 97.62 118 GLU A CA 1
ATOM 881 C C . GLU A 1 118 ? 19 10.602 0.584 1 97.62 118 GLU A C 1
ATOM 883 O O . GLU A 1 118 ? 19.844 9.82 0.109 1 97.62 118 GLU A O 1
ATOM 888 N N . ALA A 1 119 ? 19.094 11.023 1.758 1 97.19 119 ALA A N 1
ATOM 889 C CA . ALA A 1 119 ? 20.188 10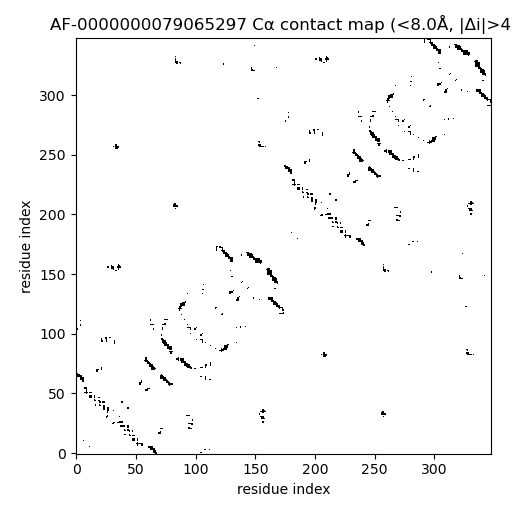.68 2.646 1 97.19 119 ALA A CA 1
ATOM 890 C C . ALA A 1 119 ? 20.203 9.18 2.943 1 97.19 119 ALA A C 1
ATOM 892 O O . ALA A 1 119 ? 21.281 8.594 3.154 1 97.19 119 ALA A O 1
ATOM 893 N N . GLU A 1 120 ? 19.047 8.562 2.963 1 97.19 120 GLU A N 1
ATOM 894 C CA . GLU A 1 120 ? 18.922 7.145 3.279 1 97.19 120 GLU A CA 1
ATOM 895 C C . GLU A 1 120 ? 19.125 6.281 2.037 1 97.19 120 GLU A C 1
ATOM 897 O O . GLU A 1 120 ? 18.969 5.059 2.092 1 97.19 120 GLU A O 1
ATOM 902 N N . GLY A 1 121 ? 19.344 6.879 0.882 1 97 121 GLY A N 1
ATOM 903 C CA . GLY A 1 121 ? 19.609 6.141 -0.344 1 97 121 GLY A CA 1
ATOM 904 C C . GLY A 1 121 ? 18.344 5.727 -1.077 1 97 121 GLY A C 1
ATOM 905 O O . GLY A 1 121 ? 18.391 4.883 -1.974 1 97 121 GLY A O 1
ATOM 906 N N . ILE A 1 122 ? 17.266 6.254 -0.632 1 98.31 122 ILE A N 1
ATOM 907 C CA . ILE A 1 122 ? 16.016 6.035 -1.364 1 98.31 122 ILE A CA 1
ATOM 908 C C . ILE A 1 122 ? 16.062 6.797 -2.688 1 98.31 122 ILE A C 1
ATOM 910 O O . ILE A 1 122 ? 16.453 7.965 -2.729 1 98.31 122 ILE A O 1
ATOM 914 N N . THR A 1 123 ? 15.594 6.129 -3.768 1 98.44 123 THR A N 1
ATOM 915 C CA . THR A 1 123 ? 15.719 6.758 -5.078 1 98.44 123 THR A CA 1
ATOM 916 C C . THR A 1 123 ? 14.344 7.039 -5.676 1 98.44 123 THR A C 1
ATOM 918 O O . THR A 1 123 ? 14.234 7.703 -6.707 1 98.44 123 THR A O 1
ATOM 921 N N . LEU A 1 124 ? 13.297 6.527 -5.031 1 98.88 124 LEU A N 1
ATOM 922 C CA . LEU A 1 124 ? 11.938 6.715 -5.543 1 98.88 124 LEU A CA 1
ATOM 923 C C . LEU A 1 124 ? 10.953 6.93 -4.398 1 98.88 124 LEU A C 1
ATOM 925 O O . LEU A 1 124 ? 10.914 6.145 -3.447 1 98.88 124 LEU A O 1
ATOM 929 N N . LEU A 1 125 ? 10.219 7.98 -4.461 1 98.94 125 LEU A N 1
ATOM 930 C CA . LEU A 1 125 ? 9.109 8.219 -3.551 1 98.94 125 LEU A CA 1
ATOM 931 C C . LEU A 1 125 ? 7.77 8.086 -4.273 1 98.94 125 LEU A C 1
ATOM 933 O O . LEU A 1 125 ? 7.637 8.508 -5.426 1 98.94 125 LEU A O 1
ATOM 937 N N . ILE A 1 126 ? 6.785 7.508 -3.652 1 98.94 126 ILE A N 1
ATOM 938 C CA . ILE A 1 126 ? 5.43 7.398 -4.18 1 98.94 126 ILE A CA 1
ATOM 939 C C . ILE A 1 126 ? 4.434 7.93 -3.15 1 98.94 126 ILE A C 1
ATOM 941 O O . ILE A 1 126 ? 4.738 7.996 -1.958 1 98.94 126 ILE A O 1
ATOM 945 N N . LEU A 1 127 ? 3.33 8.344 -3.576 1 98.88 127 LEU A N 1
ATOM 946 C CA . LEU A 1 127 ? 2.221 8.711 -2.703 1 98.88 127 LEU A CA 1
ATOM 947 C C . LEU A 1 127 ? 0.896 8.664 -3.459 1 98.88 127 LEU A C 1
ATOM 949 O O . LEU A 1 127 ? 0.879 8.484 -4.68 1 98.88 127 LEU A O 1
ATOM 953 N N . ASP A 1 128 ? -0.199 8.719 -2.697 1 98.69 128 ASP A N 1
ATOM 954 C CA . ASP A 1 128 ? -1.518 8.992 -3.258 1 98.69 128 ASP A CA 1
ATOM 955 C C . ASP A 1 128 ? -2.262 10.031 -2.42 1 98.69 128 ASP A C 1
ATOM 957 O O . ASP A 1 128 ? -2 10.18 -1.225 1 98.69 128 ASP A O 1
ATOM 961 N N . THR A 1 129 ? -3.08 10.805 -3.006 1 98.5 129 THR A N 1
ATOM 962 C CA . THR A 1 129 ? -3.842 11.859 -2.35 1 98.5 129 THR A CA 1
ATOM 963 C C . THR A 1 129 ? -5.184 12.07 -3.041 1 98.5 129 THR A C 1
ATOM 965 O O . THR A 1 129 ? -5.336 11.758 -4.223 1 98.5 129 THR A O 1
ATOM 968 N N . GLU A 1 130 ? -6.133 12.57 -2.283 1 98.44 130 GLU A N 1
ATOM 969 C CA . GLU A 1 130 ? -7.422 12.891 -2.895 1 98.44 130 GLU A CA 1
ATOM 970 C C . GLU A 1 130 ? -7.254 13.883 -4.043 1 98.44 130 GLU A C 1
ATOM 972 O O . GLU A 1 130 ? -6.637 14.938 -3.877 1 98.44 130 GLU A O 1
ATOM 977 N N . SER A 1 131 ? -7.859 13.531 -5.195 1 98.62 131 SER A N 1
ATOM 978 C CA . SER A 1 131 ? -7.773 14.406 -6.363 1 98.62 131 SER A CA 1
ATOM 979 C C . SER A 1 131 ? -8.406 15.766 -6.082 1 98.62 131 SER A C 1
ATOM 981 O O . SER A 1 131 ? -9.523 15.836 -5.562 1 98.62 131 SER A O 1
ATOM 983 N N . GLY A 1 132 ? -7.676 16.828 -6.367 1 97.06 132 GLY A N 1
ATOM 984 C CA . GLY A 1 132 ? -8.18 18.172 -6.188 1 97.06 132 GLY A CA 1
ATOM 985 C C . GLY A 1 132 ? -7.965 18.719 -4.789 1 97.06 132 GLY A C 1
ATOM 986 O O . GLY A 1 132 ? -8.352 19.844 -4.484 1 97.06 132 GLY A O 1
ATOM 987 N N . SER A 1 133 ? -7.395 17.938 -3.916 1 95.94 133 SER A N 1
ATOM 988 C CA . SER A 1 133 ? -7.203 18.375 -2.535 1 95.94 133 SER A CA 1
ATOM 989 C C . SER A 1 133 ? -6.129 19.453 -2.438 1 95.94 133 SER A C 1
ATOM 991 O O . SER A 1 133 ? -5.371 19.672 -3.387 1 95.94 133 SER A O 1
ATOM 993 N N . LEU A 1 134 ? -6.062 20.078 -1.294 1 92.62 134 LEU A N 1
ATOM 994 C CA . LEU A 1 134 ? -5.004 21.047 -1.022 1 92.62 134 LEU A CA 1
ATOM 995 C C . LEU A 1 134 ? -3.641 20.359 -0.984 1 92.62 134 LEU A C 1
ATOM 997 O O . LEU A 1 134 ? -2.646 20.938 -1.439 1 92.62 134 LEU A O 1
ATOM 1001 N N . ALA A 1 135 ? -3.592 19.188 -0.43 1 94.88 135 ALA A N 1
ATOM 1002 C CA . ALA A 1 135 ? -2.334 18.438 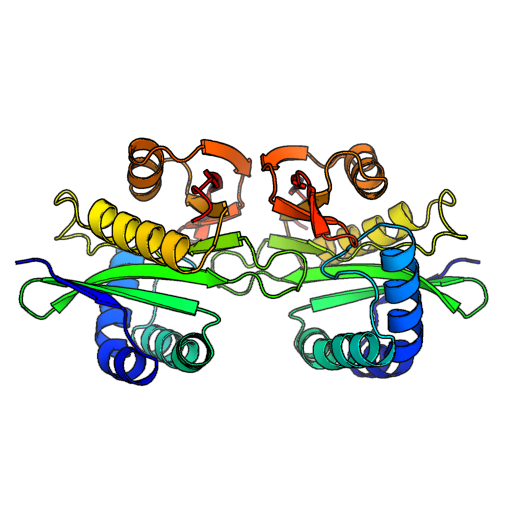-0.379 1 94.88 135 ALA A CA 1
ATOM 1003 C C . ALA A 1 135 ? -1.793 18.188 -1.782 1 94.88 135 ALA A C 1
ATOM 1005 O O . ALA A 1 135 ? -0.581 18.234 -2.008 1 94.88 135 ALA A O 1
ATOM 1006 N N . GLU A 1 136 ? -2.682 17.875 -2.676 1 97.5 136 GLU A N 1
ATOM 1007 C CA . GLU A 1 136 ? -2.256 17.609 -4.051 1 97.5 136 GLU A CA 1
ATOM 1008 C C . GLU A 1 136 ? -1.486 18.797 -4.621 1 97.5 136 GLU A C 1
ATOM 1010 O O . GLU A 1 136 ? -0.504 18.625 -5.344 1 97.5 136 GLU A O 1
ATOM 1015 N N . GLN A 1 137 ? -1.922 19.969 -4.344 1 96.44 137 GLN A N 1
ATOM 1016 C CA . GLN A 1 137 ? -1.255 21.172 -4.832 1 96.44 137 GLN A CA 1
ATOM 1017 C C . GLN A 1 137 ? 0.183 21.25 -4.328 1 96.44 137 GLN A C 1
ATOM 1019 O O . GLN A 1 137 ? 1.074 21.719 -5.043 1 96.44 137 GLN A O 1
ATOM 1024 N N . VAL A 1 138 ? 0.363 20.828 -3.117 1 97.19 138 VAL A N 1
ATOM 1025 C CA . VAL A 1 138 ? 1.696 20.828 -2.523 1 97.19 138 VAL A CA 1
ATOM 1026 C C . VAL A 1 138 ? 2.619 19.922 -3.34 1 97.19 138 VAL A C 1
ATOM 1028 O O . VAL A 1 138 ? 3.744 20.297 -3.666 1 97.19 138 VAL A O 1
ATOM 1031 N N . TYR A 1 139 ? 2.146 18.703 -3.701 1 98.19 139 TYR A N 1
ATOM 1032 C CA . TYR A 1 139 ? 2.951 17.734 -4.438 1 98.19 139 TYR A CA 1
ATOM 1033 C C . TYR A 1 139 ? 3.211 18.219 -5.863 1 98.19 139 TYR A C 1
ATOM 1035 O O . TYR A 1 139 ? 4.324 18.078 -6.375 1 98.19 139 TYR A O 1
ATOM 1043 N N . CYS A 1 140 ? 2.166 18.797 -6.48 1 97.69 140 CYS A N 1
ATOM 1044 C CA . CYS A 1 140 ? 2.32 19.312 -7.836 1 97.69 140 CYS A CA 1
ATOM 1045 C C . CYS A 1 140 ? 3.373 20.422 -7.875 1 97.69 140 CYS A C 1
ATOM 1047 O O . CYS A 1 140 ? 4.262 20.406 -8.727 1 97.69 140 CYS A O 1
ATOM 1049 N N . LYS A 1 141 ? 3.301 21.297 -6.949 1 97 141 LYS A N 1
ATOM 1050 C CA . LYS A 1 141 ? 4.227 22.438 -6.902 1 97 141 LYS A CA 1
ATOM 1051 C C . LYS A 1 141 ? 5.645 21.969 -6.586 1 97 141 LYS A C 1
ATOM 1053 O O . LYS A 1 141 ? 6.617 22.641 -6.941 1 97 141 LYS A O 1
ATOM 1058 N N . ALA A 1 142 ? 5.719 20.844 -5.91 1 97.5 142 ALA A N 1
ATOM 1059 C CA . ALA A 1 142 ? 7.023 20.312 -5.512 1 97.5 142 ALA A CA 1
ATOM 1060 C C . ALA A 1 142 ? 7.629 19.453 -6.613 1 97.5 142 ALA A C 1
ATOM 1062 O O . ALA A 1 142 ? 8.688 18.844 -6.422 1 97.5 142 ALA A O 1
ATOM 1063 N N . GLY A 1 143 ? 7.004 19.297 -7.73 1 97.88 143 GLY A N 1
ATOM 1064 C CA . GLY A 1 143 ? 7.594 18.656 -8.898 1 97.88 143 GLY A CA 1
ATOM 1065 C C . GLY A 1 143 ? 7.336 17.156 -8.953 1 97.88 143 GLY A C 1
ATOM 1066 O O . GLY A 1 143 ? 8.07 16.422 -9.609 1 97.88 143 GLY A O 1
ATOM 1067 N N . TRP A 1 144 ? 6.371 16.719 -8.219 1 98.81 144 TRP A N 1
ATOM 1068 C CA . TRP A 1 144 ? 6.004 15.32 -8.305 1 98.81 144 TRP A CA 1
ATOM 1069 C C . TRP A 1 144 ? 5.297 15.016 -9.617 1 98.81 144 TRP A C 1
ATOM 1071 O O . TRP A 1 144 ? 4.59 15.867 -10.164 1 98.81 144 TRP A O 1
ATOM 1081 N N . THR A 1 145 ? 5.484 13.789 -10.133 1 98.81 145 THR A N 1
ATOM 1082 C CA . THR A 1 145 ? 4.926 13.367 -11.414 1 98.81 145 THR A CA 1
ATOM 1083 C C . THR A 1 145 ? 3.652 12.555 -11.203 1 98.81 145 THR A C 1
ATOM 1085 O O . THR A 1 145 ? 3.643 11.594 -10.438 1 98.81 145 THR A O 1
ATOM 1088 N N . GLU A 1 146 ? 2.656 12.93 -11.867 1 98.81 146 GLU A N 1
ATOM 1089 C CA . GLU A 1 146 ? 1.383 12.219 -11.789 1 98.81 146 GLU A CA 1
ATOM 1090 C C . GLU A 1 146 ? 1.468 10.859 -12.477 1 98.81 146 GLU A C 1
ATOM 1092 O O . GLU A 1 146 ? 2.02 10.742 -13.578 1 98.81 146 GLU A O 1
ATOM 1097 N N . VAL A 1 147 ? 0.964 9.883 -11.844 1 98.88 147 VAL A N 1
ATOM 1098 C CA . VAL A 1 147 ? 0.857 8.555 -12.422 1 98.88 147 VAL A CA 1
ATOM 1099 C C . VAL A 1 147 ? -0.504 8.383 -13.102 1 98.88 147 VAL A C 1
ATOM 1101 O O . VAL A 1 147 ? -0.584 8.008 -14.266 1 98.88 147 VAL A O 1
ATOM 1104 N N . GLY A 1 148 ? -1.501 8.594 -12.312 1 98.88 148 GLY A N 1
ATOM 1105 C CA . GLY A 1 148 ? -2.885 8.469 -12.742 1 98.88 148 GLY A CA 1
ATOM 1106 C C . GLY A 1 148 ? -3.873 8.5 -11.594 1 98.88 148 GLY A C 1
ATOM 1107 O O . GLY A 1 148 ? -3.475 8.57 -10.43 1 98.88 148 GLY A O 1
ATOM 1108 N N . THR A 1 149 ? -5.16 8.5 -11.961 1 98.88 149 THR A N 1
ATOM 1109 C CA . THR A 1 149 ? -6.227 8.664 -10.984 1 98.88 149 THR A CA 1
ATOM 1110 C C . THR A 1 149 ? -7.105 7.418 -10.922 1 98.88 149 THR A C 1
ATOM 1112 O O . THR A 1 149 ? -7.43 6.828 -11.961 1 98.88 149 THR A O 1
ATOM 1115 N N . VAL A 1 150 ? -7.488 7.039 -9.734 1 98.94 150 VAL A N 1
ATOM 1116 C CA . VAL A 1 150 ? -8.422 5.941 -9.5 1 98.94 150 VAL A CA 1
ATOM 1117 C C . VAL A 1 150 ? -9.719 6.484 -8.914 1 98.94 150 VAL A C 1
ATOM 1119 O O . VAL A 1 150 ? -9.711 7.125 -7.859 1 98.94 150 VAL A O 1
ATOM 1122 N N . PRO A 1 151 ? -10.844 6.215 -9.508 1 98.56 151 PRO A N 1
ATOM 1123 C CA . PRO A 1 151 ? -12.117 6.68 -8.945 1 98.56 151 PRO A CA 1
ATOM 1124 C C . PRO A 1 151 ? -12.508 5.93 -7.672 1 98.56 151 PRO A C 1
ATOM 1126 O O . PRO A 1 151 ? -12.133 4.77 -7.496 1 98.56 151 PRO A O 1
ATOM 1129 N N . GLY A 1 152 ? -13.273 6.578 -6.789 1 98.5 152 GLY A N 1
ATOM 1130 C CA . GLY A 1 152 ? -13.852 5.938 -5.621 1 98.5 152 GLY A CA 1
ATOM 1131 C C . GLY A 1 152 ? -12.82 5.262 -4.738 1 98.5 152 GLY A C 1
ATOM 1132 O O . GLY A 1 152 ? -13.109 4.238 -4.113 1 98.5 152 GLY A O 1
ATOM 1133 N N . TYR A 1 153 ? -11.664 5.762 -4.699 1 98.88 153 TYR A N 1
ATOM 1134 C CA . TYR A 1 153 ? -10.531 5.09 -4.059 1 98.88 153 TYR A CA 1
ATOM 1135 C C . TYR A 1 153 ? -10.641 5.168 -2.543 1 98.88 153 TYR A C 1
ATOM 1137 O O . TYR A 1 153 ? -10.297 4.215 -1.839 1 98.88 153 TYR A O 1
ATOM 1145 N N . ALA A 1 154 ? -11.039 6.234 -2.02 1 98.69 154 ALA A N 1
ATOM 1146 C CA . ALA A 1 154 ? -11.172 6.445 -0.581 1 98.69 154 ALA A CA 1
ATOM 1147 C C . ALA A 1 154 ? -12.375 7.336 -0.271 1 98.69 154 ALA A C 1
ATOM 1149 O O . ALA A 1 154 ? -12.75 8.188 -1.081 1 98.69 154 ALA A O 1
ATOM 1150 N N . ALA A 1 155 ? -12.906 7.16 0.9 1 98.69 155 ALA A N 1
ATOM 1151 C CA . ALA A 1 155 ? -14.023 7.996 1.327 1 98.69 155 ALA A CA 1
ATOM 1152 C C . ALA A 1 155 ? -13.531 9.273 1.992 1 98.69 155 ALA A C 1
ATOM 1154 O O . ALA A 1 155 ? -12.516 9.273 2.689 1 98.69 155 ALA A O 1
ATOM 1155 N N . ASP A 1 156 ? -14.312 10.359 1.737 1 98.44 156 ASP A N 1
ATOM 1156 C CA . ASP A 1 156 ? -14.125 11.531 2.594 1 98.44 156 ASP A CA 1
ATOM 1157 C C . ASP A 1 156 ? -14.703 11.289 3.986 1 98.44 156 ASP A C 1
ATOM 1159 O O . ASP A 1 156 ? -15.266 10.227 4.254 1 98.44 156 ASP A O 1
ATOM 1163 N N . PRO A 1 157 ? -14.461 12.203 4.945 1 98.44 157 PRO A N 1
ATOM 1164 C CA . PRO A 1 157 ? -14.891 11.93 6.32 1 98.44 157 PRO A CA 1
ATOM 1165 C C . PRO A 1 157 ? -16.391 11.625 6.422 1 98.44 157 PRO A C 1
ATOM 1167 O O . PRO A 1 157 ? -16.797 10.875 7.305 1 98.44 157 PRO A O 1
ATOM 1170 N N . ALA A 1 158 ? -17.141 12.109 5.504 1 98.25 158 ALA A N 1
ATOM 1171 C CA . ALA A 1 158 ? -18.578 11.891 5.523 1 98.25 158 ALA A CA 1
ATOM 1172 C C . ALA A 1 158 ? -18.938 10.57 4.844 1 98.25 158 ALA A C 1
ATOM 1174 O O . ALA A 1 158 ? -20.109 10.172 4.832 1 98.25 158 ALA A O 1
ATOM 1175 N N . GLY A 1 159 ? -18.016 9.898 4.234 1 98.25 159 GLY A N 1
ATOM 1176 C CA . GLY A 1 159 ? -18.266 8.57 3.691 1 98.25 159 GLY A CA 1
ATOM 1177 C C . GLY A 1 159 ? -18.422 8.562 2.184 1 98.25 159 GLY A C 1
ATOM 1178 O O . GLY A 1 159 ? -18.609 7.504 1.579 1 98.25 159 GLY A O 1
ATOM 1179 N N . SER A 1 160 ? -18.391 9.734 1.588 1 98.38 160 SER A N 1
ATOM 1180 C CA . SER A 1 160 ? -18.516 9.797 0.135 1 98.38 160 SER A CA 1
ATOM 1181 C C . SER A 1 160 ? -17.203 9.398 -0.546 1 98.38 160 SER A C 1
ATOM 1183 O O . SER A 1 160 ? -16.141 9.938 -0.226 1 98.38 160 SER A O 1
ATOM 1185 N N . LEU A 1 161 ? -17.359 8.492 -1.496 1 98.5 161 LEU A N 1
ATOM 1186 C CA . LEU A 1 161 ? -16.156 8.008 -2.186 1 98.5 161 LEU A CA 1
ATOM 1187 C C . LEU A 1 161 ? -15.594 9.086 -3.111 1 98.5 161 LEU A C 1
ATOM 1189 O O . LEU A 1 161 ? -16.344 9.727 -3.857 1 98.5 161 LEU A O 1
ATOM 1193 N N . LYS A 1 162 ? -14.32 9.273 -3.064 1 98.75 162 LYS A N 1
ATOM 1194 C CA . LYS A 1 162 ? -13.609 10.289 -3.84 1 98.75 162 LYS A CA 1
ATOM 1195 C C . LYS A 1 162 ? -12.492 9.672 -4.668 1 98.75 162 LYS A C 1
ATOM 1197 O O . LYS A 1 162 ? -11.922 8.641 -4.285 1 98.75 162 LYS A O 1
ATOM 1202 N N . PRO A 1 163 ? -12.195 10.344 -5.805 1 98.81 163 PRO A N 1
ATOM 1203 C CA . PRO A 1 163 ? -11.039 9.883 -6.566 1 98.81 163 PRO A CA 1
ATOM 1204 C C . PRO A 1 163 ? -9.711 10.227 -5.891 1 98.81 163 PRO A C 1
ATOM 1206 O O . PRO A 1 163 ? -9.609 11.234 -5.195 1 98.81 163 PRO A O 1
ATOM 1209 N N . THR A 1 164 ? -8.742 9.344 -6.059 1 98.81 164 THR A N 1
ATOM 1210 C CA . THR A 1 164 ? -7.379 9.523 -5.578 1 98.81 164 THR A CA 1
ATOM 1211 C C . THR A 1 164 ? -6.391 9.523 -6.742 1 98.81 164 THR A C 1
ATOM 1213 O O . THR A 1 164 ? -6.488 8.688 -7.648 1 98.81 164 THR A O 1
ATOM 1216 N N . THR A 1 165 ? -5.5 10.453 -6.738 1 98.88 165 THR A N 1
ATOM 1217 C CA . THR A 1 165 ? -4.43 10.516 -7.727 1 98.88 165 THR A CA 1
ATOM 1218 C C . THR A 1 165 ? -3.111 10.039 -7.121 1 98.88 165 THR A C 1
ATOM 1220 O O . THR A 1 165 ? -2.777 10.391 -5.988 1 98.88 165 THR A O 1
ATOM 1223 N N . PHE A 1 166 ? -2.395 9.234 -7.898 1 98.94 166 PHE A N 1
ATOM 1224 C CA . PHE A 1 166 ? -1.089 8.711 -7.508 1 98.94 166 PHE A CA 1
ATOM 1225 C C . PHE A 1 166 ? 0.032 9.555 -8.102 1 98.94 166 PHE A C 1
ATOM 1227 O O . PHE A 1 166 ? -0.069 10.016 -9.242 1 98.94 166 PHE A O 1
ATOM 1234 N N . TYR A 1 167 ? 1.13 9.758 -7.34 1 98.94 167 TYR A N 1
ATOM 1235 C CA . TYR A 1 167 ? 2.303 10.516 -7.754 1 98.94 167 TYR A CA 1
ATOM 1236 C C . TYR A 1 167 ? 3.586 9.781 -7.398 1 98.94 167 TYR A C 1
ATOM 1238 O O . TYR A 1 167 ? 3.604 8.953 -6.48 1 98.94 167 TYR A O 1
ATOM 1246 N N . TYR A 1 168 ? 4.629 10.117 -8.156 1 98.94 168 TYR A N 1
ATOM 1247 C CA . TYR A 1 168 ? 5.961 9.664 -7.758 1 98.94 168 TYR A CA 1
ATOM 1248 C C . TYR A 1 168 ? 6.992 10.766 -7.957 1 98.94 168 TYR A C 1
ATOM 1250 O O . TYR A 1 168 ? 6.738 11.742 -8.664 1 98.94 168 TYR A O 1
ATOM 1258 N N . LYS A 1 169 ? 8.055 10.625 -7.336 1 98.81 169 LYS A N 1
ATOM 1259 C CA . LYS A 1 169 ? 9.211 11.5 -7.496 1 98.81 169 LYS A CA 1
ATOM 1260 C C . LYS A 1 169 ? 10.516 10.695 -7.457 1 98.81 169 LYS A C 1
ATOM 1262 O O . LYS A 1 169 ? 10.766 9.953 -6.508 1 98.81 169 LYS A O 1
ATOM 1267 N N . GLU A 1 170 ? 11.32 10.789 -8.516 1 98.5 170 GLU A N 1
ATOM 1268 C CA . GLU A 1 170 ? 12.648 10.195 -8.531 1 98.5 170 GLU A CA 1
ATOM 1269 C C . GLU A 1 170 ? 13.664 11.094 -7.828 1 98.5 170 GLU A C 1
ATOM 1271 O O . GLU A 1 170 ? 13.711 12.297 -8.07 1 98.5 170 GLU A O 1
ATOM 1276 N N . LEU A 1 171 ? 14.375 10.477 -6.988 1 97.44 171 LEU A N 1
ATOM 1277 C CA . LEU A 1 171 ? 15.414 11.188 -6.254 1 97.44 171 LEU A CA 1
ATOM 1278 C C . LEU A 1 171 ? 16.797 10.82 -6.77 1 97.44 171 LEU A C 1
ATOM 1280 O O . LEU A 1 171 ? 16.984 9.742 -7.348 1 97.44 171 LEU A O 1
ATOM 1284 N N . ALA A 1 172 ? 17.781 11.68 -6.68 1 85.12 172 ALA A N 1
ATOM 1285 C CA . ALA A 1 172 ? 19.156 11.391 -7.051 1 85.12 172 ALA A CA 1
ATOM 1286 C C . ALA A 1 172 ? 19.797 10.406 -6.07 1 85.12 172 ALA A C 1
ATOM 1288 O O . ALA A 1 172 ? 19.5 10.422 -4.875 1 85.12 172 ALA A O 1
ATOM 1289 N N . ALA A 1 173 ? 20.312 9.305 -6.625 1 70 173 ALA A N 1
ATOM 1290 C CA . ALA A 1 173 ? 21.062 8.414 -5.738 1 70 173 ALA A CA 1
ATOM 1291 C C . ALA A 1 173 ? 22.297 9.117 -5.164 1 70 173 ALA A C 1
ATOM 1293 O O . ALA A 1 173 ? 23 9.812 -5.887 1 70 173 ALA A O 1
ATOM 1294 N N . ARG A 1 174 ? 22.359 9.305 -3.947 1 62.62 174 ARG A N 1
ATOM 1295 C CA . ARG A 1 174 ? 23.641 9.781 -3.422 1 62.62 174 ARG A CA 1
ATOM 1296 C C . ARG A 1 174 ? 24.672 8.664 -3.406 1 62.62 174 ARG A C 1
ATOM 1298 O O . ARG A 1 174 ? 24.328 7.492 -3.244 1 62.62 174 ARG A O 1
ATOM 1305 N N . MET B 1 1 ? -7.195 -32.312 -12.68 1 79.12 1 MET B N 1
ATOM 1306 C CA . MET B 1 1 ? -8.219 -31.266 -12.633 1 79.12 1 MET B CA 1
ATOM 1307 C C . MET B 1 1 ? -7.797 -30.141 -11.695 1 79.12 1 MET B C 1
ATOM 1309 O O . MET B 1 1 ? -7.254 -30.391 -10.617 1 79.12 1 MET B O 1
ATOM 1313 N N . THR B 1 2 ? -7.789 -28.906 -12.094 1 89 2 THR B N 1
ATOM 1314 C CA . THR B 1 2 ? -7.348 -27.75 -11.305 1 89 2 THR B CA 1
ATOM 1315 C C . THR B 1 2 ? -8.398 -27.359 -10.273 1 89 2 THR B C 1
ATOM 1317 O O . THR B 1 2 ? -9.594 -27.312 -10.586 1 89 2 THR B O 1
ATOM 1320 N N . GLU B 1 3 ? -7.992 -27.312 -9.008 1 95.12 3 GLU B N 1
ATOM 1321 C CA . GLU B 1 3 ? -8.852 -26.859 -7.918 1 95.12 3 GLU B CA 1
ATOM 1322 C C . GLU B 1 3 ? -8.359 -25.547 -7.332 1 95.12 3 GLU B C 1
ATOM 1324 O O . GLU B 1 3 ? -7.172 -25.391 -7.055 1 95.12 3 GLU B O 1
ATOM 1329 N N . ILE B 1 4 ? -9.266 -24.609 -7.211 1 97.75 4 ILE B N 1
ATOM 1330 C CA . ILE B 1 4 ? -8.953 -23.344 -6.535 1 97.75 4 ILE B CA 1
ATOM 1331 C C . ILE B 1 4 ? -9.469 -23.391 -5.098 1 97.75 4 ILE B C 1
ATOM 1333 O O . ILE B 1 4 ? -10.664 -23.594 -4.867 1 97.75 4 ILE B O 1
ATOM 1337 N N . VAL B 1 5 ? -8.609 -23.172 -4.145 1 97.81 5 VAL B N 1
ATOM 1338 C CA . VAL B 1 5 ? -8.953 -23.328 -2.734 1 97.81 5 VAL B CA 1
ATOM 1339 C C . VAL B 1 5 ? -8.672 -22.031 -1.984 1 97.81 5 VAL B C 1
ATOM 1341 O O . VAL B 1 5 ? -7.562 -21.484 -2.064 1 97.81 5 VAL B O 1
ATOM 1344 N N . HIS B 1 6 ? -9.688 -21.516 -1.307 1 98.62 6 HIS B N 1
ATOM 1345 C CA . HIS B 1 6 ? -9.508 -20.438 -0.341 1 98.62 6 HIS B CA 1
ATOM 1346 C C . HIS B 1 6 ? -9.008 -20.984 0.998 1 98.62 6 HIS B C 1
ATOM 1348 O O . HIS B 1 6 ? -9.742 -21.672 1.701 1 98.62 6 HIS B O 1
ATOM 1354 N N . VAL B 1 7 ? -7.785 -20.641 1.416 1 98.56 7 VAL B N 1
ATOM 1355 C CA . VAL B 1 7 ? -7.168 -21.359 2.523 1 98.56 7 VAL B CA 1
ATOM 1356 C C . VAL B 1 7 ? -7.371 -20.578 3.822 1 98.56 7 VAL B C 1
ATOM 1358 O O . VAL B 1 7 ? -7.34 -19.344 3.826 1 98.56 7 VAL B O 1
ATOM 1361 N N . SER B 1 8 ? -7.547 -21.312 4.934 1 98.56 8 SER B N 1
ATOM 1362 C CA . SER B 1 8 ? -7.562 -20.734 6.273 1 98.56 8 SER B CA 1
ATOM 1363 C C . SER B 1 8 ? -6.145 -20.5 6.789 1 98.56 8 SER B C 1
ATOM 1365 O O . SER B 1 8 ? -5.172 -20.922 6.156 1 98.56 8 SER B O 1
ATOM 1367 N N . GLY B 1 9 ? -6.043 -19.812 7.898 1 98.38 9 GLY B N 1
ATOM 1368 C CA . GLY B 1 9 ? -4.75 -19.609 8.531 1 98.38 9 GLY B CA 1
ATOM 1369 C C . GLY B 1 9 ? -4.004 -20.906 8.789 1 98.38 9 GLY B C 1
ATOM 1370 O O . GLY B 1 9 ? -2.881 -21.078 8.312 1 98.38 9 GLY B O 1
ATOM 1371 N N . PRO B 1 10 ? -4.652 -21.797 9.445 1 98.31 10 PRO B N 1
ATOM 1372 C CA . PRO B 1 10 ? -4.004 -23.094 9.711 1 98.31 10 PRO B CA 1
ATOM 1373 C C . PRO B 1 10 ? -3.662 -23.844 8.43 1 98.31 10 PRO B C 1
ATOM 1375 O O . PRO B 1 10 ? -2.609 -24.484 8.352 1 98.31 10 PRO B O 1
ATOM 1378 N N . GLU B 1 11 ? -4.441 -23.812 7.449 1 98.25 11 GLU B N 1
ATOM 1379 C CA . GLU B 1 11 ? -4.141 -24.469 6.184 1 98.25 11 GLU B CA 1
ATOM 1380 C C . GLU B 1 11 ? -2.932 -23.828 5.504 1 98.25 11 GLU B C 1
ATOM 1382 O O . GLU B 1 11 ? -2.113 -24.531 4.902 1 98.25 11 GLU B O 1
ATOM 1387 N N . LEU B 1 12 ? -2.867 -22.469 5.586 1 98.62 12 LEU B N 1
ATOM 1388 C CA . LEU B 1 12 ? -1.706 -21.797 5.012 1 98.62 12 LEU B CA 1
ATOM 1389 C C . LEU B 1 12 ? -0.416 -22.312 5.6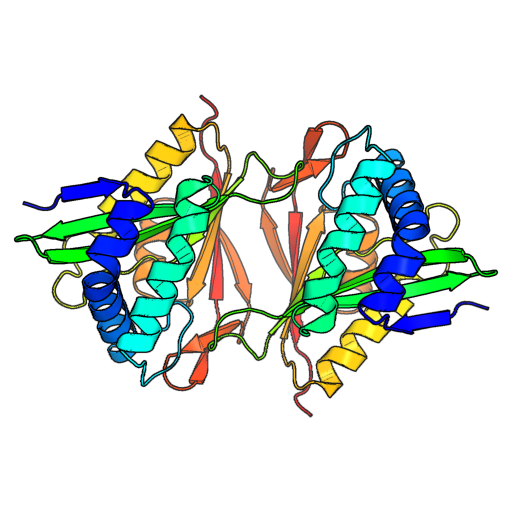45 1 98.62 12 LEU B C 1
ATOM 1391 O O . LEU B 1 12 ? 0.58 -22.531 4.945 1 98.62 12 LEU B O 1
ATOM 1395 N N . VAL B 1 13 ? -0.449 -22.484 6.941 1 98.62 13 VAL B N 1
ATOM 1396 C CA . VAL B 1 13 ? 0.72 -23.016 7.633 1 98.62 13 VAL B CA 1
ATOM 1397 C C . VAL B 1 13 ? 1.056 -24.406 7.098 1 98.62 13 VAL B C 1
ATOM 1399 O O . VAL B 1 13 ? 2.225 -24.719 6.859 1 98.62 13 VAL B O 1
ATOM 1402 N N . THR B 1 14 ? 0.06 -25.219 6.812 1 97.81 14 THR B N 1
ATOM 1403 C CA . THR B 1 14 ? 0.24 -26.562 6.297 1 97.81 14 THR B CA 1
ATOM 1404 C C . THR B 1 14 ? 0.831 -26.531 4.891 1 97.81 14 THR B C 1
ATOM 1406 O O . THR B 1 14 ? 1.674 -27.359 4.543 1 97.81 14 THR B O 1
ATOM 1409 N N . TYR B 1 15 ? 0.454 -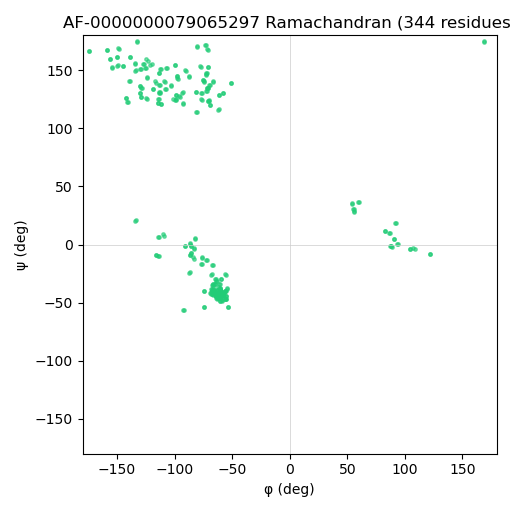25.547 4.105 1 97.94 15 TYR B N 1
ATOM 1410 C CA . TYR B 1 15 ? 0.883 -25.453 2.713 1 97.94 15 TYR B CA 1
ATOM 1411 C C . TYR B 1 15 ? 2.17 -24.641 2.59 1 97.94 15 TYR B C 1
ATOM 1413 O O . TYR B 1 15 ? 2.703 -24.484 1.49 1 97.94 15 TYR B O 1
ATOM 1421 N N . ALA B 1 16 ? 2.68 -24.141 3.686 1 98.44 16 ALA B N 1
ATOM 1422 C CA . ALA B 1 16 ? 3.736 -23.141 3.664 1 98.44 16 ALA B CA 1
ATOM 1423 C C . ALA B 1 16 ? 4.953 -23.625 2.891 1 98.44 16 ALA B C 1
ATOM 1425 O O . ALA B 1 16 ? 5.566 -22.875 2.133 1 98.44 16 ALA B O 1
ATOM 1426 N N . ASP B 1 17 ? 5.336 -24.875 3.016 1 98.31 17 ASP B N 1
ATOM 1427 C CA . ASP B 1 17 ? 6.512 -25.406 2.33 1 98.31 17 ASP B CA 1
ATOM 1428 C C . ASP B 1 17 ? 6.289 -25.469 0.821 1 98.31 17 ASP B C 1
ATOM 1430 O O . ASP B 1 17 ? 7.184 -25.125 0.042 1 98.31 17 ASP B O 1
ATOM 1434 N N . GLU B 1 18 ? 5.168 -25.891 0.426 1 98.06 18 GLU B N 1
ATOM 1435 C CA . GLU B 1 18 ? 4.859 -25.938 -1 1 98.06 18 GLU B CA 1
ATOM 1436 C C . GLU B 1 18 ? 4.762 -24.531 -1.586 1 98.06 18 GLU B C 1
ATOM 1438 O O . GLU B 1 18 ? 5.207 -24.281 -2.711 1 98.06 18 GLU B O 1
ATOM 1443 N N . MET B 1 19 ? 4.18 -23.656 -0.823 1 98.19 19 MET B N 1
ATOM 1444 C CA . MET B 1 19 ? 4.098 -22.266 -1.244 1 98.19 19 MET B CA 1
ATOM 1445 C C . MET B 1 19 ? 5.484 -21.656 -1.386 1 98.19 19 MET B C 1
ATOM 1447 O O . MET B 1 19 ? 5.738 -20.891 -2.314 1 98.19 19 MET B O 1
ATOM 1451 N N . ALA B 1 20 ? 6.316 -22.031 -0.463 1 98.62 20 ALA B N 1
ATOM 1452 C CA . ALA B 1 20 ? 7.703 -21.562 -0.523 1 98.62 20 ALA B CA 1
ATOM 1453 C C . ALA B 1 20 ? 8.398 -22.078 -1.782 1 98.62 20 ALA B C 1
ATOM 1455 O O . ALA B 1 20 ? 9.117 -21.328 -2.447 1 98.62 20 ALA B O 1
ATOM 1456 N N . GLU B 1 21 ? 8.203 -23.297 -2.094 1 97.94 21 GLU B N 1
ATOM 1457 C CA . GLU B 1 21 ? 8.773 -23.875 -3.312 1 97.94 21 GLU B CA 1
ATOM 1458 C C . GLU B 1 21 ? 8.289 -23.125 -4.547 1 97.94 21 GLU B C 1
ATOM 1460 O O . GLU B 1 21 ? 9.086 -22.781 -5.426 1 97.94 21 GLU B O 1
ATOM 1465 N N . LEU B 1 22 ? 7.008 -22.906 -4.629 1 98 22 LEU B N 1
ATOM 1466 C CA . LEU B 1 22 ? 6.43 -22.125 -5.727 1 98 22 LEU B CA 1
ATOM 1467 C C . LEU B 1 22 ? 7.082 -20.75 -5.832 1 98 22 LEU B C 1
ATOM 1469 O O . LEU B 1 22 ? 7.469 -20.328 -6.922 1 98 22 LEU B O 1
ATOM 1473 N N . LEU B 1 23 ? 7.207 -20.078 -4.688 1 98.31 23 LEU B N 1
ATOM 1474 C CA . LEU B 1 23 ? 7.793 -18.75 -4.645 1 98.31 23 LEU B CA 1
ATOM 1475 C C . LEU B 1 23 ? 9.242 -18.781 -5.117 1 98.31 23 LEU B C 1
ATOM 1477 O O . LEU B 1 23 ? 9.641 -17.953 -5.945 1 98.31 23 LEU B O 1
ATOM 1481 N N . VAL B 1 24 ? 9.984 -19.703 -4.652 1 98.31 24 VAL B N 1
ATOM 1482 C CA . VAL B 1 24 ? 11.391 -19.828 -5.02 1 98.31 24 VAL B CA 1
ATOM 1483 C C . VAL B 1 24 ? 11.516 -20.094 -6.52 1 98.31 24 VAL B C 1
ATOM 1485 O O . VAL B 1 24 ? 12.32 -19.453 -7.199 1 98.31 24 VAL B O 1
ATOM 1488 N N . GLU B 1 25 ? 10.734 -20.969 -7.035 1 97.56 25 GLU B N 1
ATOM 1489 C CA . GLU B 1 25 ? 10.758 -21.281 -8.461 1 97.56 25 GLU B CA 1
ATOM 1490 C C . GLU B 1 25 ? 10.383 -20.047 -9.289 1 97.56 25 GLU B C 1
ATOM 1492 O O . GLU B 1 25 ? 10.992 -19.781 -10.328 1 97.56 25 GLU B O 1
ATOM 1497 N N . THR B 1 26 ? 9.375 -19.359 -8.844 1 97.12 26 THR B N 1
ATOM 1498 C CA . THR B 1 26 ? 8.922 -18.156 -9.531 1 97.12 26 THR B CA 1
ATOM 1499 C C . THR B 1 26 ? 10.031 -17.109 -9.57 1 97.12 26 THR B C 1
ATOM 1501 O O . THR B 1 26 ? 10.289 -16.516 -10.617 1 97.12 26 THR B O 1
ATOM 1504 N N . VAL B 1 27 ? 10.711 -16.906 -8.438 1 97.81 27 VAL B N 1
ATOM 1505 C CA . VAL B 1 27 ? 11.797 -15.938 -8.336 1 97.81 27 VAL B CA 1
ATOM 1506 C C . VAL B 1 27 ? 12.961 -16.375 -9.219 1 97.81 27 VAL B C 1
ATOM 1508 O O . VAL B 1 27 ? 13.531 -15.57 -9.953 1 97.81 27 VAL B O 1
ATOM 1511 N N . GLU B 1 28 ? 13.234 -17.609 -9.219 1 97.12 28 GLU B N 1
ATOM 1512 C CA . GLU B 1 28 ? 14.328 -18.156 -10.023 1 97.12 28 GLU B CA 1
ATOM 1513 C C . GLU B 1 28 ? 14.055 -17.969 -11.516 1 97.12 28 GLU B C 1
ATOM 1515 O O . GLU B 1 28 ? 14.984 -17.797 -12.305 1 97.12 28 GLU B O 1
ATOM 1520 N N . GLU B 1 29 ? 12.859 -17.969 -11.828 1 96.06 29 GLU B N 1
ATOM 1521 C CA . GLU B 1 29 ? 12.492 -17.859 -13.234 1 96.06 29 GLU B CA 1
ATOM 1522 C C . GLU B 1 29 ? 12.406 -16.391 -13.664 1 96.06 29 GLU B C 1
ATOM 1524 O O . GLU B 1 29 ? 12.172 -16.094 -14.836 1 96.06 29 GLU B O 1
ATOM 1529 N N . GLY B 1 30 ? 12.477 -15.477 -12.734 1 95.56 30 GLY B N 1
ATOM 1530 C CA . GLY B 1 30 ? 12.656 -14.094 -13.141 1 95.56 30 GLY B CA 1
ATOM 1531 C C . GLY B 1 30 ? 11.562 -13.172 -12.648 1 95.56 30 GLY B C 1
ATOM 1532 O O . GLY B 1 30 ? 11.641 -11.953 -12.812 1 95.56 30 GLY B O 1
ATOM 1533 N N . SER B 1 31 ? 10.523 -13.789 -12.07 1 95.5 31 SER B N 1
ATOM 1534 C CA . SER B 1 31 ? 9.484 -12.969 -11.461 1 95.5 31 SER B CA 1
ATOM 1535 C C . SER B 1 31 ? 9.766 -12.734 -9.977 1 95.5 31 SER B C 1
ATOM 1537 O O . SER B 1 31 ? 9.812 -13.688 -9.195 1 95.5 31 SER B O 1
ATOM 1539 N N . SER B 1 32 ? 9.883 -11.5 -9.578 1 95.56 32 SER B N 1
ATOM 1540 C CA . SER B 1 32 ? 10.336 -11.203 -8.227 1 95.56 32 SER B CA 1
ATOM 1541 C C . SER B 1 32 ? 9.242 -11.484 -7.199 1 95.56 32 SER B C 1
ATOM 1543 O O . SER B 1 32 ? 9.477 -12.18 -6.211 1 95.56 32 SER B O 1
ATOM 1545 N N . VAL B 1 33 ? 8.102 -10.875 -7.465 1 96.94 33 VAL B N 1
ATOM 1546 C CA . VAL B 1 33 ? 6.938 -10.984 -6.598 1 96.94 33 VAL B CA 1
ATOM 1547 C C . VAL B 1 33 ? 7.309 -10.586 -5.172 1 96.94 33 VAL B C 1
ATOM 1549 O O . VAL B 1 33 ? 6.875 -11.219 -4.207 1 96.94 33 VAL B O 1
ATOM 1552 N N . GLY B 1 34 ? 8.188 -9.609 -5.035 1 98.25 34 GLY B N 1
ATOM 1553 C CA . GLY B 1 34 ? 8.516 -9.023 -3.744 1 98.25 34 GLY B CA 1
ATOM 1554 C C . GLY B 1 34 ? 9.898 -9.43 -3.244 1 98.25 34 GLY B C 1
ATOM 1555 O O . GLY B 1 34 ? 10.359 -8.922 -2.221 1 98.25 34 GLY B O 1
ATOM 1556 N N . PHE B 1 35 ? 10.711 -10.328 -3.951 1 98.56 35 PHE B N 1
ATOM 1557 C CA . PHE B 1 35 ? 11.938 -10.906 -3.412 1 98.56 35 PHE B CA 1
ATOM 1558 C C . PHE B 1 35 ? 13.07 -10.797 -4.422 1 98.56 35 PHE B C 1
ATOM 1560 O O . PHE B 1 35 ? 12.883 -10.289 -5.531 1 98.56 35 PHE B O 1
ATOM 1567 N N . LEU B 1 36 ? 14.227 -11.188 -4.023 1 98.62 36 LEU B N 1
ATOM 1568 C CA . LEU B 1 36 ? 15.422 -11.242 -4.863 1 98.62 36 LEU B CA 1
ATOM 1569 C C . LEU B 1 36 ? 15.977 -12.664 -4.918 1 98.62 36 LEU B C 1
ATOM 1571 O O . LEU B 1 36 ? 15.711 -13.477 -4.027 1 98.62 36 LEU B O 1
ATOM 1575 N N . ALA B 1 37 ? 16.672 -12.906 -5.992 1 98.25 37 ALA B N 1
ATOM 1576 C CA . ALA B 1 37 ? 17.391 -14.172 -6.094 1 98.25 37 ALA B CA 1
ATOM 1577 C C . ALA B 1 37 ? 18.812 -14.039 -5.535 1 98.25 37 ALA B C 1
ATOM 1579 O O . ALA B 1 37 ? 19.422 -12.977 -5.625 1 98.25 37 ALA B O 1
ATOM 1580 N N . PRO B 1 38 ? 19.328 -15.211 -4.977 1 98.06 38 PRO B N 1
ATOM 1581 C CA . PRO B 1 38 ? 18.625 -16.453 -4.648 1 98.06 38 PRO B CA 1
ATOM 1582 C C . PRO B 1 38 ? 17.75 -16.328 -3.402 1 98.06 38 PRO B C 1
ATOM 1584 O O . PRO B 1 38 ? 18.109 -15.633 -2.455 1 98.06 38 PRO B O 1
ATOM 1587 N N . LEU B 1 39 ? 16.625 -16.922 -3.471 1 98.38 39 LEU B N 1
ATOM 1588 C CA . LEU B 1 39 ? 15.719 -16.938 -2.328 1 98.38 39 LEU B CA 1
ATOM 1589 C C . LEU B 1 39 ? 15.789 -18.266 -1.59 1 98.38 39 LEU B C 1
ATOM 1591 O O . LEU B 1 39 ? 15.586 -19.328 -2.188 1 98.38 39 LEU B O 1
ATOM 1595 N N . ASP B 1 40 ? 16.062 -18.125 -0.321 1 98.19 40 ASP B N 1
ATOM 1596 C CA . ASP B 1 40 ? 16.172 -19.312 0.522 1 98.19 40 ASP B CA 1
ATOM 1597 C C . ASP B 1 40 ? 14.789 -19.922 0.785 1 98.19 40 ASP B C 1
ATOM 1599 O O . ASP B 1 40 ? 13.867 -19.219 1.2 1 98.19 40 ASP B O 1
ATOM 1603 N N . ARG B 1 41 ? 14.711 -21.188 0.607 1 98.19 41 ARG B N 1
ATOM 1604 C CA . ARG B 1 41 ? 13.422 -21.875 0.709 1 98.19 41 ARG B CA 1
ATOM 1605 C C . ARG B 1 41 ? 12.875 -21.797 2.131 1 98.19 41 ARG B C 1
ATOM 1607 O O . ARG B 1 41 ? 11.672 -21.625 2.328 1 98.19 41 ARG B O 1
ATOM 1614 N N . GLU B 1 42 ? 13.711 -21.953 3.084 1 98.38 42 GLU B N 1
ATOM 1615 C CA . GLU B 1 42 ? 13.258 -21.891 4.469 1 98.38 42 GLU B CA 1
ATOM 1616 C C . GLU B 1 42 ? 12.781 -20.484 4.84 1 98.38 42 GLU B C 1
ATOM 1618 O O . GLU B 1 42 ? 11.773 -20.328 5.539 1 98.38 42 GLU B O 1
ATOM 1623 N N . LYS B 1 43 ? 13.5 -19.5 4.406 1 97.94 43 LYS B N 1
ATOM 1624 C CA . LYS B 1 43 ? 13.07 -18.125 4.633 1 97.94 43 LYS B CA 1
ATOM 1625 C C . LYS B 1 43 ? 11.727 -17.859 3.967 1 97.94 43 LYS B C 1
ATOM 1627 O O . LYS B 1 43 ? 10.875 -17.172 4.539 1 97.94 43 LYS B O 1
ATOM 1632 N N . ALA B 1 44 ? 11.586 -18.391 2.783 1 98.69 44 ALA B N 1
ATOM 1633 C CA . ALA B 1 44 ? 10.312 -18.25 2.08 1 98.69 44 ALA B CA 1
ATOM 1634 C C . ALA B 1 44 ? 9.188 -18.922 2.854 1 98.69 44 ALA B C 1
ATOM 1636 O O . ALA B 1 44 ? 8.078 -18.375 2.955 1 98.69 44 ALA B O 1
ATOM 1637 N N . ALA B 1 45 ? 9.453 -20.078 3.375 1 98.81 45 ALA B N 1
ATOM 1638 C CA . ALA B 1 45 ? 8.438 -20.797 4.137 1 98.81 45 ALA B CA 1
ATOM 1639 C C . ALA B 1 45 ? 8.047 -20.031 5.395 1 98.81 45 ALA B C 1
ATOM 1641 O O . ALA B 1 45 ? 6.867 -19.938 5.73 1 98.81 45 ALA B O 1
ATOM 1642 N N . VAL B 1 46 ? 9.031 -19.562 6.078 1 98.62 46 VAL B N 1
ATOM 1643 C CA . VAL B 1 46 ? 8.773 -18.766 7.277 1 98.62 46 VAL B CA 1
ATOM 1644 C C . VAL B 1 46 ? 7.922 -17.547 6.914 1 98.62 46 VAL B C 1
ATOM 1646 O O . VAL B 1 46 ? 6.988 -17.188 7.637 1 98.62 46 VAL B O 1
ATOM 1649 N N . TRP B 1 47 ? 8.242 -16.922 5.855 1 98.31 47 TRP B N 1
ATOM 1650 C CA . TRP B 1 47 ? 7.488 -15.766 5.391 1 98.31 47 TRP B CA 1
ATOM 1651 C C . TRP B 1 47 ? 6.012 -16.109 5.211 1 98.31 47 TRP B C 1
ATOM 1653 O O . TRP 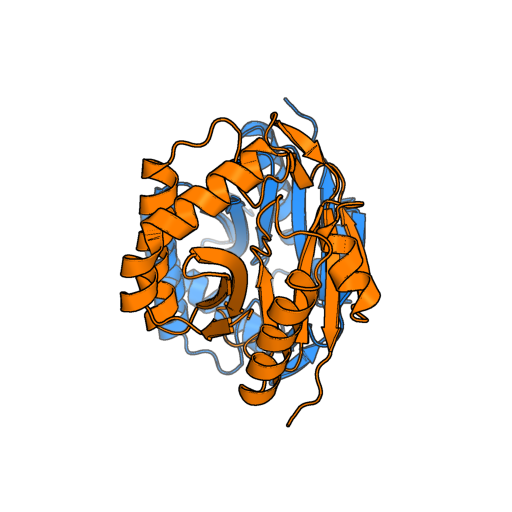B 1 47 ? 5.137 -15.367 5.668 1 98.31 47 TRP B O 1
ATOM 1663 N N . TRP B 1 48 ? 5.758 -17.234 4.562 1 98.5 48 TRP B N 1
ATOM 1664 C CA . TRP B 1 48 ? 4.375 -17.656 4.355 1 98.5 48 TRP B CA 1
ATOM 1665 C C . TRP B 1 48 ? 3.689 -17.953 5.684 1 98.5 48 TRP B C 1
ATOM 1667 O O . TRP B 1 48 ? 2.533 -17.578 5.887 1 98.5 48 TRP B O 1
ATOM 1677 N N . ARG B 1 49 ? 4.367 -18.609 6.559 1 98.69 49 ARG B N 1
ATOM 1678 C CA . ARG B 1 49 ? 3.777 -18.938 7.852 1 98.69 49 ARG B CA 1
ATOM 1679 C C . ARG B 1 49 ? 3.408 -17.672 8.625 1 98.69 49 ARG B C 1
ATOM 1681 O O . ARG B 1 49 ? 2.396 -17.641 9.328 1 98.69 49 ARG B O 1
ATOM 1688 N N . GLU B 1 50 ? 4.18 -16.688 8.445 1 97.88 50 GLU B N 1
ATOM 1689 C CA . GLU B 1 50 ? 3.957 -15.445 9.164 1 97.88 50 GLU B CA 1
ATOM 1690 C C . GLU B 1 50 ? 2.738 -14.703 8.617 1 97.88 50 GLU B C 1
ATOM 1692 O O . GLU B 1 50 ? 2.23 -13.781 9.258 1 97.88 50 GLU B O 1
ATOM 1697 N N . ARG B 1 51 ? 2.262 -15.109 7.473 1 97.81 51 ARG B N 1
ATOM 1698 C CA . ARG B 1 51 ? 1.068 -14.484 6.902 1 97.81 51 ARG B CA 1
ATOM 1699 C C . ARG B 1 51 ? -0.199 -15.109 7.484 1 97.81 51 ARG B C 1
ATOM 1701 O O . ARG B 1 51 ? -1.29 -14.555 7.34 1 97.81 51 ARG B O 1
ATOM 1708 N N . ALA B 1 52 ? -0.093 -16.203 8.195 1 98.44 52 ALA B N 1
ATOM 1709 C CA . ALA B 1 52 ? -1.249 -16.969 8.664 1 98.44 52 ALA B CA 1
ATOM 1710 C C . ALA B 1 52 ? -2.125 -16.109 9.578 1 98.44 52 ALA B C 1
ATOM 1712 O O . ALA B 1 52 ? -3.354 -16.219 9.547 1 98.44 52 ALA B O 1
ATOM 1713 N N . GLY B 1 53 ? -1.521 -15.367 10.438 1 97.88 53 GLY B N 1
ATOM 1714 C CA . GLY B 1 53 ? -2.289 -14.5 11.312 1 97.88 53 GLY B CA 1
ATOM 1715 C C . GLY B 1 53 ? -3.172 -13.523 10.57 1 97.88 53 GLY B C 1
ATOM 1716 O O . GLY B 1 53 ? -4.324 -13.305 10.945 1 97.88 53 GLY B O 1
ATOM 1717 N N . ALA B 1 54 ? -2.605 -12.922 9.555 1 98.31 54 ALA B N 1
ATOM 1718 C CA . ALA B 1 54 ? -3.361 -11.969 8.742 1 98.31 54 ALA B CA 1
ATOM 1719 C C . ALA B 1 54 ? -4.508 -12.664 8.008 1 98.31 54 ALA B C 1
ATOM 1721 O O . ALA B 1 54 ? -5.566 -12.07 7.793 1 98.31 54 ALA B O 1
ATOM 1722 N N . VAL B 1 55 ? -4.285 -13.891 7.629 1 98.69 55 VAL B N 1
ATOM 1723 C CA . VAL B 1 55 ? -5.352 -14.672 7.012 1 98.69 55 VAL B CA 1
ATOM 1724 C C . VAL B 1 55 ? -6.449 -14.945 8.031 1 98.69 55 VAL B C 1
ATOM 1726 O O . VAL B 1 55 ? -7.637 -14.781 7.738 1 98.69 55 VAL B O 1
ATOM 1729 N N . GLU B 1 56 ? -6.094 -15.258 9.211 1 98.06 56 GLU B N 1
ATOM 1730 C CA . GLU B 1 56 ? -7.051 -15.594 10.258 1 98.06 56 GLU B CA 1
ATOM 1731 C C . GLU B 1 56 ? -7.875 -14.375 10.664 1 98.06 56 GLU B C 1
ATOM 1733 O O . GLU B 1 56 ? -9.07 -14.492 10.945 1 98.06 56 GLU B O 1
ATOM 1738 N N . SER B 1 57 ? -7.254 -13.258 10.703 1 97.62 57 SER B N 1
ATOM 1739 C CA . SER B 1 57 ? -7.945 -12.039 11.117 1 97.62 57 SER B CA 1
ATOM 1740 C C . SER B 1 57 ? -8.836 -11.516 9.992 1 97.62 57 SER B C 1
ATOM 1742 O O . SER B 1 57 ? -9.672 -10.633 10.219 1 97.62 57 SER B O 1
ATOM 1744 N N . GLY B 1 58 ? -8.602 -11.984 8.758 1 97.5 58 GLY B N 1
ATOM 1745 C CA . GLY B 1 58 ? -9.383 -11.523 7.621 1 97.5 58 GLY B CA 1
ATOM 1746 C C . GLY B 1 58 ? -8.734 -10.367 6.887 1 97.5 58 GLY B C 1
ATOM 1747 O O . GLY B 1 58 ? -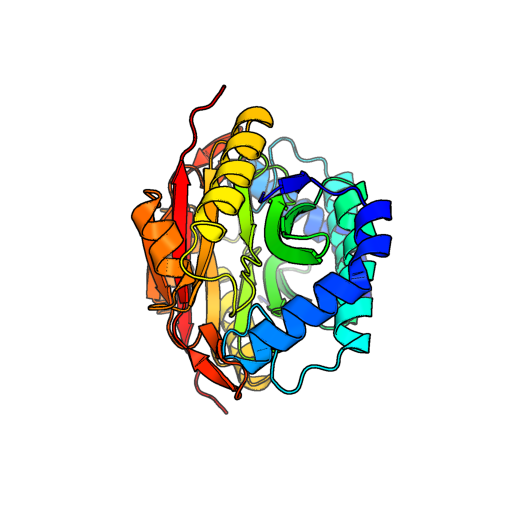9.281 -9.883 5.891 1 97.5 58 GLY B O 1
ATOM 1748 N N . GLU B 1 59 ? -7.594 -9.953 7.34 1 98.25 59 GLU B N 1
ATOM 1749 C CA . GLU B 1 59 ? -6.871 -8.867 6.684 1 98.25 59 GLU B CA 1
ATOM 1750 C C . GLU B 1 59 ? -6.402 -9.281 5.293 1 98.25 59 GLU B C 1
ATOM 1752 O O . GLU B 1 59 ? -6.359 -8.453 4.375 1 98.25 59 GLU B O 1
ATOM 1757 N N . VAL B 1 60 ? -6.07 -10.539 5.199 1 98.75 60 VAL B N 1
ATOM 1758 C CA . VAL B 1 60 ? -5.602 -11.102 3.938 1 98.75 60 VAL B CA 1
ATOM 1759 C C . VAL B 1 60 ? -6.379 -12.383 3.625 1 98.75 60 VAL B C 1
ATOM 1761 O O . VAL B 1 60 ? -6.645 -13.188 4.52 1 98.75 60 VAL B O 1
ATOM 1764 N N . SER B 1 61 ? -6.773 -12.523 2.43 1 98.88 61 SER B N 1
ATOM 1765 C CA . SER B 1 61 ? -7.289 -13.781 1.903 1 98.88 61 SER B CA 1
ATOM 1766 C C . SER B 1 61 ? -6.355 -14.367 0.85 1 98.88 61 SER B C 1
ATOM 1768 O O . SER B 1 61 ? -5.84 -13.641 -0.003 1 98.88 61 SER B O 1
ATOM 1770 N N . ILE B 1 62 ? -6.152 -15.664 0.922 1 98.94 62 ILE B N 1
ATOM 1771 C CA . ILE B 1 62 ? -5.227 -16.312 0.001 1 98.94 62 ILE B CA 1
ATOM 1772 C C . ILE B 1 62 ? -5.914 -17.516 -0.659 1 98.94 62 ILE B C 1
ATOM 1774 O O . ILE B 1 62 ? -6.605 -18.281 0.009 1 98.94 62 ILE B O 1
ATOM 1778 N N . TRP B 1 63 ? -5.754 -17.625 -1.937 1 98.81 63 TRP B N 1
ATOM 1779 C CA . TRP B 1 63 ? -6.168 -18.797 -2.705 1 98.81 63 TRP B CA 1
ATOM 1780 C C . TRP B 1 63 ? -4.957 -19.531 -3.268 1 98.81 63 TRP B C 1
ATOM 1782 O O . TRP B 1 63 ? -3.971 -18.906 -3.666 1 98.81 63 TRP B O 1
ATOM 1792 N N . ILE B 1 64 ? -5.117 -20.812 -3.348 1 98.5 64 ILE B N 1
ATOM 1793 C CA . ILE B 1 64 ? -4.133 -21.625 -4.043 1 98.5 64 ILE B CA 1
ATOM 1794 C C . ILE B 1 64 ? -4.816 -22.438 -5.148 1 98.5 64 ILE B C 1
ATOM 1796 O O . ILE B 1 64 ? -5.992 -22.781 -5.039 1 98.5 64 ILE B O 1
ATOM 1800 N N . ALA B 1 65 ? -4.121 -22.609 -6.238 1 98.12 65 ALA B N 1
ATOM 1801 C CA . ALA B 1 65 ? -4.492 -23.562 -7.273 1 98.12 65 ALA B CA 1
ATOM 1802 C C . ALA B 1 65 ? -3.746 -24.891 -7.09 1 98.12 65 ALA B C 1
ATOM 1804 O O . ALA B 1 65 ? -2.521 -24.906 -6.945 1 98.12 65 ALA B O 1
ATOM 1805 N N . ARG B 1 66 ? -4.465 -25.906 -7.051 1 95.75 66 ARG B N 1
ATOM 1806 C CA . ARG B 1 66 ? -3.85 -27.234 -6.93 1 95.75 66 ARG B CA 1
ATOM 1807 C C . ARG B 1 66 ? -4.059 -28.047 -8.195 1 95.75 66 ARG B C 1
ATOM 1809 O O . ARG B 1 66 ? -5.156 -28.062 -8.758 1 95.75 66 ARG B O 1
ATOM 1816 N N . GLU B 1 67 ? -3.02 -28.578 -8.633 1 91.31 67 GLU B N 1
ATOM 1817 C CA . GLU B 1 67 ? -3.006 -29.516 -9.75 1 91.31 67 GLU B CA 1
ATOM 1818 C C . GLU B 1 67 ? -2.24 -30.781 -9.391 1 91.31 67 GLU B C 1
ATOM 1820 O O . GLU B 1 67 ? -1.075 -30.719 -8.992 1 91.31 67 GLU B O 1
ATOM 1825 N N . GLY B 1 68 ? -2.877 -31.984 -9.57 1 86.69 68 GLY B N 1
ATOM 1826 C CA . GLY B 1 68 ? -2.227 -33.25 -9.234 1 86.69 68 GLY B CA 1
ATOM 1827 C C . GLY B 1 68 ? -1.751 -33.312 -7.797 1 86.69 68 GLY B C 1
ATOM 1828 O O . GLY B 1 68 ? -0.668 -33.812 -7.516 1 86.69 68 GLY B O 1
ATOM 1829 N N . GLY B 1 69 ? -2.418 -32.562 -6.859 1 85.88 69 GLY B N 1
ATOM 1830 C CA . GLY B 1 69 ? -2.121 -32.594 -5.434 1 85.88 69 GLY B CA 1
ATOM 1831 C C . GLY B 1 69 ? -1.057 -31.609 -5.023 1 85.88 69 GLY B C 1
ATOM 1832 O O . GLY B 1 69 ? -0.72 -31.5 -3.844 1 85.88 69 GLY B O 1
ATOM 1833 N N . ARG B 1 70 ? -0.561 -30.922 -6.047 1 92.44 70 ARG B N 1
ATOM 1834 C CA . ARG B 1 70 ? 0.488 -29.953 -5.738 1 92.44 70 ARG B CA 1
ATOM 1835 C C . ARG B 1 70 ? -0.001 -28.531 -5.957 1 92.44 70 ARG B C 1
ATOM 1837 O O . ARG B 1 70 ? -0.834 -28.281 -6.832 1 92.44 70 ARG B O 1
ATOM 1844 N N . VAL B 1 71 ? 0.582 -27.609 -5.18 1 97.12 71 VAL B N 1
ATOM 1845 C CA . VAL B 1 71 ? 0.278 -26.188 -5.391 1 97.12 71 VAL B CA 1
ATOM 1846 C C . VAL B 1 71 ? 0.906 -25.719 -6.699 1 97.12 71 VAL B C 1
ATOM 1848 O O . VAL B 1 71 ? 2.113 -25.859 -6.902 1 97.12 71 VAL B O 1
ATOM 1851 N N . ALA B 1 72 ? 0.115 -25.188 -7.578 1 97.38 72 ALA B N 1
ATOM 1852 C CA . ALA B 1 72 ? 0.566 -24.766 -8.898 1 97.38 72 ALA B CA 1
ATOM 1853 C C . ALA B 1 72 ? 0.455 -23.25 -9.055 1 97.38 72 ALA B C 1
ATOM 1855 O O . ALA B 1 72 ? 0.968 -22.688 -10.023 1 97.38 72 ALA B O 1
ATOM 1856 N N . GLY B 1 73 ? -0.173 -22.578 -8.141 1 98.25 73 GLY B N 1
ATOM 1857 C CA . GLY B 1 73 ? -0.342 -21.125 -8.203 1 98.25 73 GLY B CA 1
ATOM 1858 C C . GLY B 1 73 ? -0.983 -20.547 -6.957 1 98.25 73 GLY B C 1
ATOM 1859 O O . GLY B 1 73 ? -1.479 -21.297 -6.105 1 98.25 73 GLY B O 1
ATOM 1860 N N . THR B 1 74 ? -0.932 -19.281 -6.812 1 98.75 74 THR B N 1
ATOM 1861 C CA . THR B 1 74 ? -1.539 -18.594 -5.676 1 98.75 74 THR B CA 1
ATOM 1862 C C . THR B 1 74 ? -1.855 -17.141 -6.027 1 98.75 74 THR B C 1
ATOM 1864 O O . THR B 1 74 ? -1.355 -16.609 -7.023 1 98.75 74 THR B O 1
ATOM 1867 N N . ILE B 1 75 ? -2.73 -16.578 -5.281 1 98.88 75 ILE B N 1
ATOM 1868 C CA . ILE B 1 75 ? -3.109 -15.18 -5.359 1 98.88 75 ILE B CA 1
ATOM 1869 C C . ILE B 1 75 ? -3.643 -14.711 -4.008 1 98.88 75 ILE B C 1
ATOM 1871 O O . ILE B 1 75 ? -4.098 -15.523 -3.199 1 98.88 75 ILE B O 1
ATOM 1875 N N . ALA B 1 76 ? -3.5 -13.453 -3.717 1 98.88 76 ALA B N 1
ATOM 1876 C CA . ALA B 1 76 ? -3.98 -12.922 -2.445 1 98.88 76 ALA B CA 1
ATOM 1877 C C . ALA B 1 76 ? -4.84 -11.68 -2.66 1 98.88 76 ALA B C 1
ATOM 1879 O O . ALA B 1 76 ? -4.738 -11.016 -3.695 1 98.88 76 ALA B O 1
ATOM 1880 N N . LEU B 1 77 ? -5.75 -11.469 -1.783 1 98.94 77 LEU B N 1
ATOM 1881 C CA . LEU B 1 77 ? -6.531 -10.242 -1.617 1 98.94 77 LEU B CA 1
ATOM 1882 C C . LEU B 1 77 ? -6.219 -9.578 -0.284 1 98.94 77 LEU B C 1
ATOM 1884 O O . LEU B 1 77 ? -6.375 -10.188 0.775 1 98.94 77 LEU B O 1
ATOM 1888 N N . ILE B 1 78 ? -5.762 -8.344 -0.296 1 98.88 78 ILE B N 1
ATOM 1889 C CA . ILE B 1 78 ? -5.355 -7.621 0.902 1 98.88 78 ILE B CA 1
ATOM 1890 C C . ILE B 1 78 ? -6.328 -6.473 1.167 1 98.88 78 ILE B C 1
ATOM 1892 O O . ILE B 1 78 ? -6.461 -5.562 0.349 1 98.88 78 ILE B O 1
ATOM 1896 N N . ARG B 1 79 ? -6.953 -6.477 2.303 1 98.69 79 ARG B N 1
ATOM 1897 C CA . ARG B 1 79 ? -7.914 -5.438 2.676 1 98.69 79 ARG B CA 1
ATOM 1898 C C . ARG B 1 79 ? -7.199 -4.152 3.07 1 98.69 79 ARG B C 1
ATOM 1900 O O . ARG B 1 79 ? -6.145 -4.191 3.709 1 98.69 79 ARG B O 1
ATOM 1907 N N . ALA B 1 80 ? -7.82 -3.074 2.652 1 98.12 80 ALA B N 1
ATOM 1908 C CA . ALA B 1 80 ? -7.301 -1.799 3.141 1 98.12 80 ALA B CA 1
ATOM 1909 C C . ALA B 1 80 ? -7.516 -1.658 4.645 1 98.12 80 ALA B C 1
ATOM 1911 O O . ALA B 1 80 ? -8.594 -1.977 5.156 1 98.12 80 ALA B O 1
ATOM 1912 N N . PRO B 1 81 ? -6.582 -1.125 5.32 1 96.12 81 PRO B N 1
ATOM 1913 C CA . PRO B 1 81 ? -6.613 -1.222 6.781 1 96.12 81 PRO B CA 1
ATOM 1914 C C . PRO B 1 81 ? -7.402 -0.089 7.434 1 96.12 81 PRO B C 1
ATOM 1916 O O . PRO B 1 81 ? -7.848 -0.219 8.578 1 96.12 81 PRO B O 1
ATOM 1919 N N . LEU B 1 82 ? -7.551 1.047 6.797 1 97.44 82 LEU B N 1
ATOM 1920 C CA . LEU B 1 82 ? -8.109 2.215 7.473 1 97.44 82 LEU B CA 1
ATOM 1921 C C . LEU B 1 82 ? -9.586 2.385 7.141 1 97.44 82 LEU B C 1
ATOM 1923 O O . LEU B 1 82 ? -10.039 1.964 6.074 1 97.44 82 LEU B O 1
ATOM 1927 N N . PRO B 1 83 ? -10.367 3.02 7.996 1 98 83 PRO B N 1
ATOM 1928 C CA . PRO B 1 83 ? -11.828 3.061 7.91 1 98 83 PRO B CA 1
ATOM 1929 C C . PRO B 1 83 ? -12.328 3.689 6.609 1 98 83 PRO B C 1
ATOM 1931 O O . PRO B 1 83 ? -13.398 3.336 6.121 1 98 83 PRO B O 1
ATOM 1934 N N . ASN B 1 84 ? -11.609 4.582 6.039 1 98.62 84 ASN B N 1
ATOM 1935 C CA . ASN B 1 84 ? -12.109 5.305 4.875 1 98.62 84 ASN B CA 1
ATOM 1936 C C . ASN B 1 84 ? -11.922 4.5 3.592 1 98.62 84 ASN B C 1
ATOM 1938 O O . ASN B 1 84 ? -12.203 5 2.498 1 98.62 84 ASN B O 1
ATOM 1942 N N . ALA B 1 85 ? -11.445 3.248 3.748 1 98.69 85 ALA B N 1
ATOM 1943 C CA . ALA B 1 85 ? -11.07 2.535 2.527 1 98.69 85 ALA B CA 1
ATOM 1944 C C . ALA B 1 85 ? -11.617 1.109 2.539 1 98.69 85 ALA B C 1
ATOM 1946 O O . ALA B 1 85 ? -11.125 0.246 1.807 1 98.69 85 ALA B O 1
ATOM 1947 N N . ARG B 1 86 ? -12.617 0.792 3.314 1 97.5 86 ARG B N 1
ATOM 1948 C CA . ARG B 1 86 ? -13.117 -0.559 3.541 1 97.5 86 ARG B CA 1
ATOM 1949 C C . ARG B 1 86 ? -13.742 -1.128 2.271 1 97.5 86 ARG B C 1
ATOM 1951 O O . ARG B 1 86 ? -13.891 -2.344 2.135 1 97.5 86 ARG B O 1
ATOM 1958 N N . GLN B 1 87 ? -14.062 -0.247 1.329 1 98 87 GLN B N 1
ATOM 1959 C CA . GLN B 1 87 ? -14.711 -0.688 0.098 1 98 87 GLN B CA 1
ATOM 1960 C C . GLN B 1 87 ? -13.688 -1.201 -0.91 1 98 87 GLN B C 1
ATOM 1962 O O . GLN B 1 87 ? -14.055 -1.696 -1.978 1 98 87 GLN B O 1
ATOM 1967 N N . ARG B 1 88 ? -12.438 -1.126 -0.609 1 98.5 88 ARG B N 1
ATOM 1968 C CA . ARG B 1 88 ? -11.422 -1.481 -1.594 1 98.5 88 ARG B CA 1
ATOM 1969 C C . ARG B 1 88 ? -10.484 -2.557 -1.051 1 98.5 88 ARG B C 1
ATOM 1971 O O . ARG B 1 88 ? -10.414 -2.773 0.161 1 98.5 88 ARG B O 1
ATOM 1978 N N . ALA B 1 89 ? -9.82 -3.238 -1.956 1 98.88 89 ALA B N 1
ATOM 1979 C CA . ALA B 1 89 ? -8.789 -4.215 -1.622 1 98.88 89 ALA B CA 1
ATOM 1980 C C . ALA B 1 89 ? -7.73 -4.293 -2.723 1 98.88 89 ALA B C 1
ATOM 1982 O O . ALA B 1 89 ? -7.953 -3.818 -3.838 1 98.88 89 ALA B O 1
ATOM 1983 N N . GLU B 1 90 ? -6.648 -4.809 -2.363 1 98.94 90 GLU B N 1
ATOM 1984 C CA . GLU B 1 90 ? -5.535 -4.984 -3.293 1 98.94 90 GLU B CA 1
ATOM 1985 C C . GLU B 1 90 ? -5.352 -6.453 -3.662 1 98.94 90 GLU B C 1
ATOM 1987 O O . GLU B 1 90 ? -5.426 -7.332 -2.801 1 98.94 90 GLU B O 1
ATOM 1992 N N . VAL B 1 91 ? -5.184 -6.699 -4.922 1 98.88 91 VAL B N 1
ATOM 1993 C CA . VAL B 1 91 ? -4.805 -8.023 -5.414 1 98.88 91 VAL B CA 1
ATOM 1994 C C . VAL B 1 91 ? -3.285 -8.109 -5.547 1 98.88 91 VAL B C 1
ATOM 1996 O O . VAL B 1 91 ? -2.656 -7.215 -6.125 1 98.88 91 VAL B O 1
ATOM 1999 N N . ALA B 1 92 ? -2.684 -9.156 -5.016 1 98.12 92 ALA B N 1
ATOM 2000 C CA . ALA B 1 92 ? -1.229 -9.289 -5.043 1 98.12 92 ALA B CA 1
ATOM 2001 C C . ALA B 1 92 ? -0.807 -10.75 -5.109 1 98.12 92 ALA B C 1
ATOM 2003 O O . ALA B 1 92 ? -1.64 -11.648 -4.969 1 98.12 92 ALA B O 1
ATOM 2004 N N . LYS B 1 93 ? 0.465 -10.922 -5.359 1 97.75 93 LYS B N 1
ATOM 2005 C CA . LYS B 1 93 ? 1.152 -12.203 -5.238 1 97.75 93 LYS B CA 1
ATOM 2006 C C . LYS B 1 93 ? 0.528 -13.258 -6.152 1 97.75 93 LYS B C 1
ATOM 2008 O O . LYS B 1 93 ? 0.37 -14.414 -5.762 1 97.75 93 LYS B O 1
ATOM 2013 N N . LEU B 1 94 ? 0.1 -12.805 -7.34 1 98.25 94 LEU B N 1
ATOM 2014 C CA . LEU B 1 94 ? -0.284 -13.781 -8.352 1 98.25 94 LEU B CA 1
ATOM 2015 C C . LEU B 1 94 ? 0.938 -14.531 -8.875 1 98.25 94 LEU B C 1
ATOM 2017 O O . LEU B 1 94 ? 1.871 -13.914 -9.391 1 98.25 94 LEU B O 1
ATOM 2021 N N . MET B 1 95 ? 0.924 -15.742 -8.711 1 97.31 95 MET B N 1
ATOM 2022 C CA . MET B 1 95 ? 1.977 -16.625 -9.195 1 97.31 95 MET B CA 1
ATOM 2023 C C . MET B 1 95 ? 1.385 -17.906 -9.781 1 97.31 95 MET B C 1
ATOM 2025 O O . MET B 1 95 ? 0.434 -18.469 -9.234 1 97.31 95 MET B O 1
ATOM 2029 N N . VAL B 1 96 ? 1.956 -18.312 -10.812 1 97 96 VAL B N 1
ATOM 2030 C CA . VAL B 1 96 ? 1.695 -19.609 -11.414 1 97 96 VAL B CA 1
ATOM 2031 C C . VAL B 1 96 ? 3.016 -20.328 -11.68 1 97 96 VAL B C 1
ATOM 2033 O O . VAL B 1 96 ? 3.971 -19.719 -12.172 1 97 96 VAL B O 1
ATOM 2036 N N . ARG B 1 97 ? 3.08 -21.531 -11.266 1 95.25 97 ARG B N 1
ATOM 2037 C CA . ARG B 1 97 ? 4.285 -22.312 -11.5 1 95.25 97 ARG B CA 1
ATOM 2038 C C . ARG B 1 97 ? 4.688 -22.266 -12.977 1 95.25 97 ARG B C 1
ATOM 2040 O O . ARG B 1 97 ? 3.836 -22.391 -13.859 1 95.25 97 ARG B O 1
ATOM 2047 N N . PRO B 1 98 ? 5.934 -22.141 -13.242 1 89.62 98 PRO B N 1
ATOM 2048 C CA . PRO B 1 98 ? 6.395 -22 -14.625 1 89.62 98 PRO B CA 1
ATOM 2049 C C . PRO B 1 98 ? 5.898 -23.125 -15.523 1 89.62 98 PRO B C 1
ATOM 2051 O O . PRO B 1 98 ? 5.453 -22.875 -16.656 1 89.62 98 PRO B O 1
ATOM 2054 N N . GLY B 1 99 ? 5.832 -24.297 -15.078 1 88.12 99 GLY B N 1
ATOM 2055 C CA . GLY B 1 99 ? 5.398 -25.438 -15.875 1 88.12 99 GLY B CA 1
ATOM 2056 C C . GLY B 1 99 ? 3.896 -25.484 -16.078 1 88.12 99 GLY B C 1
ATOM 2057 O O . GLY B 1 99 ? 3.406 -26.234 -16.938 1 88.12 99 GLY B O 1
ATOM 2058 N N . ALA B 1 100 ? 3.18 -24.672 -15.383 1 90 100 ALA B N 1
ATOM 2059 C CA . ALA B 1 100 ? 1.719 -24.672 -15.438 1 90 100 ALA B CA 1
ATOM 2060 C C . ALA B 1 100 ? 1.188 -23.422 -16.125 1 90 100 ALA B C 1
ATOM 2062 O O . ALA B 1 100 ? -0.024 -23.203 -16.188 1 90 100 ALA B O 1
ATOM 2063 N N . ARG B 1 101 ? 2.064 -22.672 -16.703 1 87.25 101 ARG B N 1
ATOM 2064 C CA . ARG B 1 101 ? 1.653 -21.422 -17.344 1 87.25 101 ARG B CA 1
ATOM 2065 C C . ARG B 1 101 ? 1.021 -21.703 -18.703 1 87.25 101 ARG B C 1
ATOM 2067 O O . ARG B 1 101 ? 1.269 -22.75 -19.312 1 87.25 101 ARG B O 1
ATOM 2074 N N . GLY B 1 102 ? 0.169 -20.766 -19.062 1 86.06 102 GLY B N 1
ATOM 2075 C CA . GLY B 1 102 ? -0.487 -20.875 -20.359 1 86.06 102 GLY B CA 1
ATOM 2076 C C . GLY B 1 102 ? -1.695 -21.797 -20.328 1 86.06 102 GLY B C 1
ATOM 2077 O O . GLY B 1 102 ? -2.258 -22.125 -21.375 1 86.06 102 GLY B O 1
ATOM 2078 N N . GLN B 1 103 ? -2.123 -22.172 -19.141 1 89.12 103 GLN B N 1
ATOM 2079 C CA . GLN B 1 103 ? -3.221 -23.125 -19 1 89.12 103 GLN B CA 1
ATOM 2080 C C . GLN B 1 103 ? -4.445 -22.469 -18.375 1 89.12 103 GLN B C 1
ATOM 2082 O O . GLN B 1 103 ? -5.391 -23.156 -17.984 1 89.12 103 GLN B O 1
ATOM 2087 N N . GLY B 1 104 ? -4.391 -21.188 -18.188 1 93.31 104 GLY B N 1
ATOM 2088 C CA . GLY B 1 104 ? -5.551 -20.469 -17.703 1 93.31 104 GLY B CA 1
ATOM 2089 C C . GLY B 1 104 ? -5.609 -20.375 -16.188 1 93.31 104 GLY B C 1
ATOM 2090 O O . GLY B 1 104 ? -6.57 -19.828 -15.633 1 93.31 104 GLY B O 1
ATOM 2091 N N . LEU B 1 105 ? -4.629 -20.828 -15.523 1 95.69 105 LEU B N 1
ATOM 2092 C CA . LEU B 1 105 ? -4.621 -20.859 -14.07 1 95.69 105 LEU B CA 1
ATOM 2093 C C . LEU B 1 105 ? -4.648 -19.453 -13.492 1 95.69 105 LEU B C 1
ATOM 2095 O O . LEU B 1 105 ? -5.344 -19.188 -12.508 1 95.69 105 LEU B O 1
ATOM 2099 N N . GLY B 1 106 ? -3.852 -18.562 -14.102 1 97.12 106 GLY B N 1
ATOM 2100 C CA . GLY B 1 106 ? -3.869 -17.188 -13.664 1 97.12 106 GLY B CA 1
ATOM 2101 C C . GLY B 1 106 ? -5.246 -16.547 -13.734 1 97.12 106 GLY B C 1
ATOM 2102 O O . GLY B 1 106 ? -5.676 -15.875 -12.797 1 97.12 106 GLY B O 1
ATOM 2103 N N . ARG B 1 107 ? -5.902 -16.844 -14.773 1 97 107 ARG B N 1
ATOM 2104 C CA . ARG B 1 107 ? -7.25 -16.328 -14.969 1 97 107 ARG B CA 1
ATOM 2105 C C . ARG B 1 107 ? -8.219 -16.906 -13.945 1 97 107 ARG B C 1
ATOM 2107 O O . ARG B 1 107 ? -9.078 -16.203 -13.422 1 97 107 ARG B O 1
ATOM 2114 N N . ALA B 1 108 ? -8.094 -18.156 -13.711 1 97.5 108 ALA B N 1
ATOM 2115 C CA . ALA B 1 108 ? -8.961 -18.828 -12.75 1 97.5 108 ALA B CA 1
ATOM 2116 C C . ALA B 1 108 ? -8.75 -18.281 -11.344 1 97.5 108 ALA B C 1
ATOM 2118 O O . ALA B 1 108 ? -9.711 -18.062 -10.602 1 97.5 108 ALA B O 1
ATOM 2119 N N . LEU B 1 109 ? -7.52 -18.094 -10.938 1 98.56 109 LEU B N 1
ATOM 2120 C CA . LEU B 1 109 ? -7.188 -17.516 -9.641 1 98.56 109 LEU B CA 1
ATOM 2121 C C . LEU B 1 109 ? -7.746 -16.109 -9.508 1 98.56 109 LEU B C 1
ATOM 2123 O O . LEU B 1 109 ? -8.383 -15.773 -8.508 1 98.56 109 LEU B O 1
ATOM 2127 N N . LEU B 1 110 ? -7.574 -15.297 -10.531 1 98.69 110 LEU B N 1
ATOM 2128 C CA . LEU B 1 110 ? -8.078 -13.93 -10.516 1 98.69 110 LEU B CA 1
ATOM 2129 C C . LEU B 1 110 ? -9.602 -13.906 -10.414 1 98.69 110 LEU B C 1
ATOM 2131 O O . LEU B 1 110 ? -10.164 -13.117 -9.648 1 98.69 110 LEU B O 1
ATOM 2135 N N . ALA B 1 111 ? -10.227 -14.766 -11.133 1 98.31 111 ALA B N 1
ATOM 2136 C CA . ALA B 1 111 ? -11.688 -14.852 -11.086 1 98.31 111 ALA B CA 1
ATOM 2137 C C . ALA B 1 111 ? -12.172 -15.188 -9.68 1 98.31 111 ALA B C 1
ATOM 2139 O O . ALA B 1 111 ? -13.195 -14.664 -9.234 1 98.31 111 ALA B O 1
ATOM 2140 N N . ALA B 1 112 ? -11.5 -16.047 -8.992 1 98.56 112 ALA B N 1
ATOM 2141 C CA . ALA B 1 112 ? -11.875 -16.422 -7.625 1 98.56 112 ALA B CA 1
ATOM 2142 C C . ALA B 1 112 ? -11.797 -15.211 -6.691 1 98.56 112 ALA B C 1
ATOM 2144 O O . ALA B 1 112 ? -12.695 -14.992 -5.879 1 98.56 112 ALA B O 1
ATOM 2145 N N . VAL B 1 113 ? -10.742 -14.453 -6.816 1 98.75 113 VAL B N 1
ATOM 2146 C CA . VAL B 1 113 ? -10.555 -13.273 -5.98 1 98.75 113 VAL B CA 1
ATOM 2147 C C . VAL B 1 113 ? -11.648 -12.25 -6.277 1 98.75 113 VAL B C 1
ATOM 2149 O O . VAL B 1 113 ? -12.227 -11.664 -5.355 1 98.75 113 VAL B O 1
ATOM 2152 N N . GLU B 1 114 ? -11.945 -12.031 -7.527 1 98.56 114 GLU B N 1
ATOM 2153 C CA . GLU B 1 114 ? -12.961 -11.055 -7.91 1 98.56 114 GLU B CA 1
ATOM 2154 C C . GLU B 1 114 ? -14.336 -11.461 -7.402 1 98.56 114 GLU B C 1
ATOM 2156 O O . GLU B 1 114 ? -15.086 -10.625 -6.887 1 98.56 114 GLU B O 1
ATOM 2161 N N . ALA B 1 115 ? -14.656 -12.703 -7.551 1 98.19 115 ALA B N 1
ATOM 2162 C CA . ALA B 1 115 ? -15.938 -13.203 -7.074 1 98.19 115 ALA B CA 1
ATOM 2163 C C . ALA B 1 115 ? -16.062 -13.039 -5.562 1 98.19 115 ALA B C 1
ATOM 2165 O O . ALA B 1 115 ? -17.109 -12.609 -5.062 1 98.19 115 ALA B O 1
ATOM 2166 N N . TYR B 1 116 ? -15.039 -13.391 -4.844 1 98.62 116 TYR B N 1
ATOM 2167 C CA . TYR B 1 116 ? -15.031 -13.242 -3.395 1 98.62 116 TYR B CA 1
ATOM 2168 C C . TYR B 1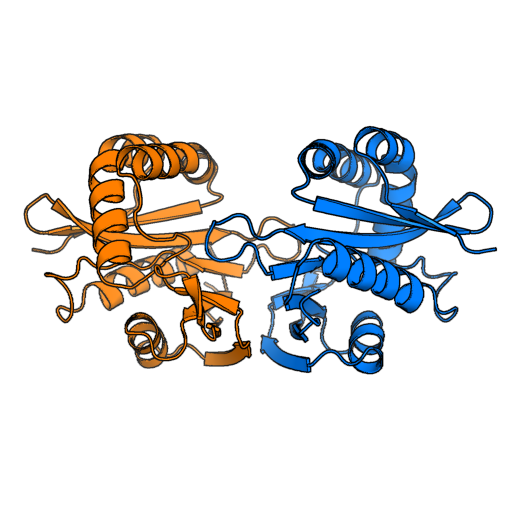 116 ? -15.195 -11.781 -2.998 1 98.62 116 TYR B C 1
ATOM 2170 O O . TYR B 1 116 ? -15.984 -11.461 -2.105 1 98.62 116 TYR B O 1
ATOM 2178 N N . ALA B 1 117 ? -14.391 -10.914 -3.645 1 98.56 117 ALA B N 1
ATOM 2179 C CA . ALA B 1 117 ? -14.461 -9.484 -3.344 1 98.56 117 ALA B CA 1
ATOM 2180 C C . ALA B 1 117 ? -15.875 -8.953 -3.514 1 98.56 117 ALA B C 1
ATOM 2182 O O . ALA B 1 117 ? -16.375 -8.227 -2.652 1 98.56 117 ALA B O 1
ATOM 2183 N N . GLU B 1 118 ? -16.5 -9.344 -4.59 1 97.62 118 GLU B N 1
ATOM 2184 C CA . GLU B 1 118 ? -17.875 -8.93 -4.84 1 97.62 118 GLU B CA 1
ATOM 2185 C C . GLU B 1 118 ? -18.812 -9.406 -3.732 1 97.62 118 GLU B C 1
ATOM 2187 O O . GLU B 1 118 ? -19.641 -8.641 -3.232 1 97.62 118 GLU B O 1
ATOM 2192 N N . ALA B 1 119 ? -18.672 -10.594 -3.336 1 97.25 119 ALA B N 1
ATOM 2193 C CA . ALA B 1 119 ? -19.5 -11.172 -2.289 1 97.25 119 ALA B CA 1
ATOM 2194 C C . ALA B 1 119 ? -19.297 -10.461 -0.957 1 97.25 119 ALA B C 1
ATOM 2196 O O . ALA B 1 119 ? -20.219 -10.367 -0.141 1 97.25 119 ALA B O 1
ATOM 2197 N N . GLU B 1 120 ? -18.094 -9.961 -0.727 1 97.19 120 GLU B N 1
ATOM 2198 C CA . GLU B 1 120 ? -17.75 -9.289 0.523 1 97.19 120 GLU B CA 1
ATOM 2199 C C . GLU B 1 120 ? -18.125 -7.812 0.488 1 97.19 120 GLU B C 1
ATOM 2201 O O . GLU B 1 120 ? -17.828 -7.066 1.422 1 97.19 120 GLU B O 1
ATOM 2206 N N . GLY B 1 121 ? -18.656 -7.324 -0.615 1 97 121 GLY B N 1
ATOM 2207 C CA . GLY B 1 121 ? -19.109 -5.949 -0.724 1 97 121 GLY B CA 1
ATOM 2208 C C . GLY B 1 121 ? -18.016 -4.988 -1.13 1 97 121 GLY B C 1
ATOM 2209 O O . GLY B 1 121 ? -18.156 -3.771 -1.008 1 97 121 GLY B O 1
ATOM 2210 N N . ILE B 1 122 ? -16.922 -5.547 -1.509 1 98.31 122 ILE B N 1
ATOM 2211 C CA . ILE B 1 122 ? -15.859 -4.715 -2.059 1 98.31 122 ILE B CA 1
ATOM 2212 C C . ILE B 1 122 ? -16.281 -4.18 -3.426 1 98.31 122 ILE B C 1
ATOM 2214 O O . ILE B 1 122 ? -16.781 -4.926 -4.262 1 98.31 122 ILE B O 1
ATOM 2218 N N . THR B 1 123 ? -16 -2.877 -3.66 1 98.44 123 THR B N 1
ATOM 2219 C CA . THR B 1 123 ? -16.484 -2.277 -4.902 1 98.44 123 THR B CA 1
ATOM 2220 C C . THR B 1 123 ? -15.312 -1.849 -5.785 1 98.44 123 THR B C 1
ATOM 2222 O O . THR B 1 123 ? -15.508 -1.46 -6.938 1 98.44 123 THR B O 1
ATOM 2225 N N . LEU B 1 124 ? -14.094 -1.905 -5.25 1 98.88 124 LEU B N 1
ATOM 2226 C CA . LEU B 1 124 ? -12.922 -1.484 -6.004 1 98.88 124 LEU B CA 1
ATOM 2227 C C . LEU B 1 124 ? -11.734 -2.393 -5.703 1 98.88 124 LEU B C 1
ATOM 2229 O O . LEU B 1 124 ? -11.398 -2.619 -4.539 1 98.88 124 LEU B O 1
ATOM 2233 N N . LEU B 1 125 ? -11.148 -2.932 -6.707 1 98.94 125 LEU B N 1
ATOM 2234 C CA . LEU B 1 125 ? -9.891 -3.662 -6.598 1 98.94 125 LEU B CA 1
ATOM 2235 C C . LEU B 1 125 ? -8.75 -2.873 -7.223 1 98.94 125 LEU B C 1
ATOM 2237 O O . LEU B 1 125 ? -8.922 -2.242 -8.266 1 98.94 125 LEU B O 1
ATOM 2241 N N . ILE B 1 126 ? -7.594 -2.877 -6.621 1 98.94 126 ILE B N 1
ATOM 2242 C CA . ILE B 1 126 ? -6.387 -2.256 -7.156 1 98.94 126 ILE B CA 1
ATOM 2243 C C . ILE B 1 126 ? -5.25 -3.271 -7.176 1 98.94 126 ILE B C 1
ATOM 2245 O O . ILE B 1 126 ? -5.281 -4.262 -6.441 1 98.94 126 ILE B O 1
ATOM 2249 N N . LEU B 1 127 ? -4.316 -3.092 -7.996 1 98.88 127 LEU B N 1
ATOM 2250 C CA . LEU B 1 127 ? -3.086 -3.873 -8 1 98.88 127 LEU B CA 1
ATOM 2251 C C . LEU B 1 127 ? -1.968 -3.125 -8.719 1 98.88 127 LEU B C 1
ATOM 2253 O O . LEU B 1 127 ? -2.205 -2.074 -9.32 1 98.88 127 LEU B O 1
ATOM 2257 N N . ASP B 1 128 ? -0.75 -3.623 -8.555 1 98.69 128 ASP B N 1
ATOM 2258 C CA . ASP B 1 128 ? 0.37 -3.229 -9.398 1 98.69 128 ASP B CA 1
ATOM 2259 C C . ASP B 1 128 ? 1.163 -4.445 -9.867 1 98.69 128 ASP B C 1
ATOM 2261 O O . ASP B 1 128 ? 1.156 -5.488 -9.203 1 98.69 128 ASP B O 1
ATOM 2265 N N . THR B 1 129 ? 1.757 -4.391 -10.984 1 98.5 129 THR B N 1
ATOM 2266 C CA . THR B 1 129 ? 2.527 -5.477 -11.578 1 98.5 129 THR B CA 1
ATOM 2267 C C . THR B 1 129 ? 3.652 -4.93 -12.453 1 98.5 129 THR B C 1
ATOM 2269 O O . THR B 1 129 ? 3.57 -3.805 -12.945 1 98.5 129 THR B O 1
ATOM 2272 N N . GLU B 1 130 ? 4.688 -5.727 -12.594 1 98.5 130 GLU B N 1
ATOM 2273 C CA . GLU B 1 130 ? 5.766 -5.316 -13.492 1 98.5 130 GLU B CA 1
ATOM 2274 C C . GLU B 1 130 ? 5.238 -5.074 -14.906 1 98.5 130 GLU B C 1
ATOM 2276 O O . GLU B 1 130 ? 4.566 -5.934 -15.477 1 98.5 130 GLU B O 1
ATOM 2281 N N . SER B 1 131 ? 5.598 -3.902 -15.461 1 98.62 131 SER B N 1
ATOM 2282 C CA . SER B 1 131 ? 5.164 -3.566 -16.812 1 98.62 131 SER B CA 1
ATOM 2283 C C . SER B 1 131 ? 5.699 -4.566 -17.828 1 98.62 131 SER B C 1
ATOM 2285 O O . SER B 1 131 ? 6.891 -4.883 -17.828 1 98.62 131 SER B O 1
ATOM 2287 N N . GLY B 1 132 ? 4.816 -5.105 -18.641 1 97.12 132 GLY B N 1
ATOM 2288 C CA . GLY B 1 132 ? 5.207 -6.039 -19.688 1 97.12 132 GLY B CA 1
ATOM 2289 C C . GLY B 1 132 ? 5.25 -7.477 -19.219 1 97.12 132 GLY B C 1
ATOM 2290 O O . GLY B 1 132 ? 5.574 -8.383 -19.984 1 97.12 132 GLY B O 1
ATOM 2291 N N . SER B 1 133 ? 4.969 -7.723 -17.984 1 96 133 SER B N 1
ATOM 2292 C CA . SER B 1 133 ? 5.051 -9.078 -17.438 1 96 133 SER B CA 1
ATOM 2293 C C . SER B 1 133 ? 3.914 -9.953 -17.969 1 96 133 SER B C 1
ATOM 2295 O O . SER B 1 133 ? 2.947 -9.445 -18.547 1 96 133 SER B O 1
ATOM 2297 N N . LEU B 1 134 ? 4.047 -11.234 -17.734 1 92.62 134 LEU B N 1
ATOM 2298 C CA . LEU B 1 134 ? 2.984 -12.172 -18.078 1 92.62 134 LEU B CA 1
ATOM 2299 C C . LEU B 1 134 ? 1.742 -11.922 -17.234 1 92.62 134 LEU B C 1
ATOM 2301 O O . LEU B 1 134 ? 0.616 -12.047 -17.719 1 92.62 134 LEU B O 1
ATOM 2305 N N . ALA B 1 135 ? 1.945 -11.594 -15.992 1 94.88 135 ALA B N 1
ATOM 2306 C CA . ALA B 1 135 ? 0.816 -11.312 -15.109 1 94.88 135 ALA B CA 1
ATOM 2307 C C . ALA B 1 135 ? 0 -10.133 -15.633 1 94.88 135 ALA B C 1
ATOM 2309 O O . ALA B 1 135 ? -1.229 -10.125 -15.539 1 94.88 135 ALA B O 1
ATOM 2310 N N . GLU B 1 136 ? 0.691 -9.148 -16.125 1 97.56 136 GLU B N 1
ATOM 2311 C CA . GLU B 1 136 ? -0.007 -7.98 -16.656 1 97.56 136 GLU B CA 1
ATOM 2312 C C . GLU B 1 136 ? -1.01 -8.375 -17.734 1 97.56 136 GLU B C 1
ATOM 2314 O O . GLU B 1 136 ? -2.104 -7.812 -17.797 1 97.56 136 GLU B O 1
ATOM 2319 N N . GLN B 1 137 ? -0.652 -9.281 -18.562 1 96.44 137 GLN B N 1
ATOM 2320 C CA . GLN B 1 137 ? -1.536 -9.742 -19.641 1 96.44 137 GLN B CA 1
ATOM 2321 C C . GLN B 1 137 ? -2.824 -10.328 -19.062 1 96.44 137 GLN B C 1
ATOM 2323 O O . GLN B 1 137 ? -3.898 -10.164 -19.656 1 96.44 137 GLN B O 1
ATOM 2328 N N . VAL B 1 138 ? -2.686 -11.008 -17.969 1 97.25 138 VAL B N 1
ATOM 2329 C CA . VAL B 1 138 ? -3.844 -11.602 -17.312 1 97.25 138 VAL B CA 1
ATOM 2330 C C . VAL B 1 138 ? -4.824 -10.508 -16.906 1 97.25 138 VAL B C 1
ATOM 2332 O O . VAL B 1 138 ? -6.027 -10.617 -17.141 1 97.25 138 VAL B O 1
ATOM 2335 N N . TYR B 1 139 ? -4.32 -9.414 -16.297 1 98.25 139 TYR B N 1
ATOM 2336 C CA . TYR B 1 139 ? -5.16 -8.32 -15.812 1 98.25 139 TYR B CA 1
ATOM 2337 C C . TYR B 1 139 ? -5.781 -7.555 -16.984 1 98.25 139 TYR B C 1
ATOM 2339 O O . TYR B 1 139 ? -6.961 -7.191 -16.938 1 98.25 139 TYR B O 1
ATOM 2347 N N . CYS B 1 140 ? -4.965 -7.328 -18.031 1 97.69 140 CYS B N 1
ATOM 2348 C CA . CYS B 1 140 ? -5.473 -6.637 -19.203 1 97.69 140 CYS B CA 1
ATOM 2349 C C . CYS B 1 140 ? -6.621 -7.41 -19.844 1 97.69 140 CYS B C 1
ATOM 2351 O O . CYS B 1 140 ? -7.672 -6.84 -20.141 1 97.69 140 CYS B O 1
ATOM 2353 N N . LYS B 1 141 ? -6.434 -8.68 -19.984 1 97.06 141 LYS B N 1
ATOM 2354 C CA . LYS B 1 141 ? -7.441 -9.523 -20.609 1 97.06 141 LYS B CA 1
ATOM 2355 C C . LYS B 1 141 ? -8.695 -9.633 -19.75 1 97.06 141 LYS B C 1
ATOM 2357 O O . LYS B 1 141 ? -9.789 -9.883 -20.266 1 97.06 141 LYS B O 1
ATOM 2362 N N . ALA B 1 142 ? -8.492 -9.445 -18.469 1 97.56 142 ALA B N 1
ATOM 2363 C CA . ALA B 1 142 ? -9.609 -9.562 -17.531 1 97.56 142 ALA B CA 1
ATOM 2364 C C . ALA B 1 142 ? -10.352 -8.234 -17.406 1 97.56 142 ALA B C 1
ATOM 2366 O O . ALA B 1 142 ? -11.266 -8.109 -16.578 1 97.56 142 ALA B O 1
ATOM 2367 N N . GLY B 1 143 ? -9.969 -7.211 -18.078 1 97.88 143 GLY B N 1
ATOM 2368 C CA . GLY B 1 143 ? -10.734 -5.977 -18.172 1 97.88 143 GLY B CA 1
ATOM 2369 C C . GLY B 1 143 ? -10.344 -4.961 -17.109 1 97.88 143 GLY B C 1
ATOM 2370 O O . GLY B 1 143 ? -11.125 -4.07 -16.766 1 97.88 143 GLY B O 1
ATOM 2371 N N . TRP B 1 144 ? -9.203 -5.145 -16.547 1 98.81 144 TRP B N 1
ATOM 2372 C CA . TRP B 1 144 ? -8.719 -4.152 -15.594 1 98.81 144 TRP B CA 1
ATOM 2373 C C . TRP B 1 144 ? -8.289 -2.875 -16.312 1 98.81 144 TRP B C 1
ATOM 2375 O O . TRP B 1 144 ? -7.812 -2.92 -17.438 1 98.81 144 TRP B O 1
ATOM 2385 N N . THR B 1 145 ? -8.461 -1.724 -15.641 1 98.81 145 THR B N 1
ATOM 2386 C CA . THR B 1 145 ? -8.156 -0.414 -16.203 1 98.81 145 THR B CA 1
ATOM 2387 C C . THR B 1 145 ? -6.789 0.076 -15.742 1 98.81 145 THR B C 1
ATOM 2389 O O . THR B 1 145 ? -6.504 0.089 -14.547 1 98.81 145 THR B O 1
ATOM 2392 N N . GLU B 1 146 ? -6.008 0.456 -16.641 1 98.81 146 GLU B N 1
ATOM 2393 C CA . GLU B 1 146 ? -4.684 0.984 -16.328 1 98.81 146 GLU B CA 1
ATOM 2394 C C . GLU B 1 146 ? -4.777 2.361 -15.68 1 98.81 146 GLU B C 1
ATOM 2396 O O . GLU B 1 146 ? -5.539 3.217 -16.125 1 98.81 146 GLU B O 1
ATOM 2401 N N . VAL B 1 147 ? -4.055 2.543 -14.664 1 98.88 147 VAL B N 1
ATOM 2402 C CA . VAL B 1 147 ? -3.938 3.842 -14.008 1 98.88 147 VAL B CA 1
ATOM 2403 C C . VAL B 1 147 ? -2.754 4.609 -14.586 1 98.88 147 VAL B C 1
ATOM 2405 O O . VAL B 1 147 ? -2.9 5.758 -15.016 1 98.88 147 VAL B O 1
ATOM 2408 N N . GLY B 1 148 ? -1.626 3.984 -14.508 1 98.88 148 GLY B N 1
ATOM 2409 C CA . GLY B 1 148 ? -0.37 4.543 -14.984 1 98.88 148 GLY B CA 1
ATOM 2410 C C . GLY B 1 148 ? 0.843 3.748 -14.539 1 98.88 148 GLY B C 1
ATOM 2411 O O . GLY B 1 148 ? 0.712 2.764 -13.805 1 98.88 148 GLY B O 1
ATOM 2412 N N . THR B 1 149 ? 2.006 4.172 -15.039 1 98.88 149 THR B N 1
ATOM 2413 C CA . THR B 1 149 ? 3.244 3.434 -14.812 1 98.88 149 THR B CA 1
ATOM 2414 C C . THR B 1 149 ? 4.238 4.27 -14.016 1 98.88 149 THR B C 1
ATOM 2416 O O . THR B 1 149 ? 4.375 5.473 -14.25 1 98.88 149 THR B O 1
ATOM 2419 N N . VAL B 1 150 ? 4.926 3.629 -13.109 1 98.94 150 VAL B N 1
ATOM 2420 C CA . VAL B 1 150 ? 6 4.242 -12.336 1 98.94 150 VAL B CA 1
ATOM 2421 C C . VAL B 1 150 ? 7.332 3.588 -12.695 1 98.94 150 VAL B C 1
ATOM 2423 O O . VAL B 1 150 ? 7.488 2.373 -12.562 1 98.94 150 VAL B O 1
ATOM 2426 N N . PRO B 1 151 ? 8.32 4.332 -13.094 1 98.56 151 PRO B N 1
ATOM 2427 C CA . PRO B 1 151 ? 9.625 3.744 -13.406 1 98.56 151 PRO B CA 1
ATOM 2428 C C . PRO B 1 151 ? 10.367 3.277 -12.156 1 98.56 151 PRO B C 1
ATOM 2430 O O . PRO B 1 151 ? 10.172 3.828 -11.07 1 98.56 151 PRO B O 1
ATOM 2433 N N . GLY B 1 152 ? 11.242 2.271 -12.297 1 98.5 152 GLY B N 1
ATOM 2434 C CA . GLY B 1 152 ? 12.141 1.841 -11.242 1 98.5 152 GLY B CA 1
ATOM 2435 C C . GLY B 1 152 ? 11.414 1.484 -9.953 1 98.5 152 GLY B C 1
ATOM 2436 O O . GLY B 1 152 ? 11.945 1.688 -8.859 1 98.5 152 GLY B O 1
ATOM 2437 N N . TYR B 1 153 ? 10.234 1.012 -10.055 1 98.88 153 TYR B N 1
ATOM 2438 C CA . TYR B 1 153 ? 9.359 0.825 -8.898 1 98.88 153 TYR B CA 1
ATOM 2439 C C . TYR B 1 153 ? 9.797 -0.376 -8.07 1 98.88 153 TYR B C 1
ATOM 2441 O O . TYR B 1 153 ? 9.734 -0.347 -6.84 1 98.88 153 TYR B O 1
ATOM 2449 N N . ALA B 1 154 ? 10.188 -1.404 -8.664 1 98.69 154 ALA B N 1
ATOM 2450 C CA . ALA B 1 154 ? 10.617 -2.629 -7.996 1 98.69 154 ALA B CA 1
ATOM 2451 C C . ALA B 1 154 ? 11.758 -3.299 -8.766 1 98.69 154 ALA B C 1
ATOM 2453 O O . ALA B 1 154 ? 11.844 -3.176 -9.984 1 98.69 154 ALA B O 1
ATOM 2454 N N . ALA B 1 155 ? 12.547 -4.027 -8.047 1 98.69 155 ALA B N 1
ATOM 2455 C CA . ALA B 1 155 ? 13.641 -4.762 -8.68 1 98.69 155 ALA B CA 1
ATOM 2456 C C . ALA B 1 155 ? 13.172 -6.133 -9.156 1 98.69 155 ALA B C 1
ATOM 2458 O O . ALA B 1 155 ? 12.344 -6.773 -8.508 1 98.69 155 ALA B O 1
ATOM 2459 N N . ASP B 1 156 ? 13.758 -6.539 -10.328 1 98.44 156 ASP B N 1
ATOM 2460 C CA . ASP B 1 156 ? 13.641 -7.953 -10.664 1 98.44 156 ASP B CA 1
ATOM 2461 C C . ASP B 1 156 ? 14.547 -8.812 -9.781 1 98.44 156 ASP B C 1
ATOM 2463 O O . ASP B 1 156 ? 15.266 -8.289 -8.93 1 98.44 156 ASP B O 1
ATOM 2467 N N . PRO B 1 157 ? 14.43 -10.156 -9.852 1 98.44 157 PRO B N 1
ATOM 2468 C CA . PRO B 1 157 ? 15.188 -10.992 -8.922 1 98.44 157 PRO B CA 1
ATOM 2469 C C . PRO B 1 157 ? 16.688 -10.711 -8.953 1 98.44 157 PRO B C 1
ATOM 2471 O O . PRO B 1 157 ? 17.375 -10.875 -7.945 1 98.44 157 PRO B O 1
ATOM 2474 N N . ALA B 1 158 ? 17.156 -10.227 -10.055 1 98.25 158 ALA B N 1
ATOM 2475 C CA . ALA B 1 158 ? 18.578 -9.945 -10.195 1 98.25 158 ALA B CA 1
ATOM 2476 C C . ALA B 1 158 ? 18.922 -8.555 -9.672 1 98.25 158 ALA B C 1
ATOM 2478 O O . ALA B 1 158 ? 20.094 -8.172 -9.633 1 98.25 158 ALA B O 1
ATOM 2479 N N . GLY B 1 159 ? 17.969 -7.758 -9.312 1 98.25 159 GLY B N 1
ATOM 2480 C CA . GLY B 1 159 ? 18.219 -6.477 -8.664 1 98.25 159 GLY B CA 1
ATOM 2481 C C . GLY B 1 159 ? 18.031 -5.297 -9.602 1 98.25 159 GLY B C 1
ATOM 2482 O O . GLY B 1 159 ? 18.172 -4.145 -9.188 1 98.25 159 GLY B O 1
ATOM 2483 N N . SER B 1 160 ? 17.75 -5.582 -10.844 1 98.38 160 SER B N 1
ATOM 2484 C CA . SER B 1 160 ? 17.531 -4.492 -11.789 1 98.38 160 SER B CA 1
ATOM 2485 C C . SER B 1 160 ? 16.156 -3.861 -11.602 1 98.38 160 SER B C 1
ATOM 2487 O O . SER B 1 160 ? 15.133 -4.562 -11.578 1 98.38 160 SER B O 1
ATOM 2489 N N . LEU B 1 161 ? 16.172 -2.547 -11.508 1 98.5 161 LEU B N 1
ATOM 2490 C CA . LEU B 1 161 ? 14.914 -1.843 -11.281 1 98.5 161 LEU B CA 1
ATOM 2491 C C . LEU B 1 161 ? 14.039 -1.87 -12.531 1 98.5 161 LEU B C 1
ATOM 2493 O O . LEU B 1 161 ? 14.523 -1.617 -13.641 1 98.5 161 LEU B O 1
ATOM 2497 N N . LYS B 1 162 ? 12.789 -2.158 -12.359 1 98.75 162 LYS B N 1
ATOM 2498 C CA . LYS B 1 162 ? 11.82 -2.281 -13.445 1 98.75 162 LYS B CA 1
ATOM 2499 C C . LYS B 1 162 ? 10.617 -1.376 -13.211 1 98.75 162 LYS B C 1
ATOM 2501 O O . LYS B 1 162 ? 10.266 -1.088 -12.07 1 98.75 162 LYS B O 1
ATOM 2506 N N . PRO B 1 163 ? 10.008 -0.964 -14.352 1 98.81 163 PRO B N 1
ATOM 2507 C CA . PRO B 1 163 ? 8.766 -0.209 -14.188 1 98.81 163 PRO B CA 1
ATOM 2508 C C . PRO B 1 163 ? 7.598 -1.086 -13.75 1 98.81 163 PRO B C 1
ATOM 2510 O O . PRO B 1 163 ? 7.547 -2.273 -14.078 1 98.81 163 PRO B O 1
ATOM 2513 N N . THR B 1 164 ? 6.711 -0.497 -12.961 1 98.81 164 THR B N 1
ATOM 2514 C CA . THR B 1 164 ? 5.477 -1.124 -12.508 1 98.81 164 THR B CA 1
ATOM 2515 C C . THR B 1 164 ? 4.258 -0.34 -12.992 1 98.81 164 THR B C 1
ATOM 2517 O O . THR B 1 164 ? 4.238 0.891 -12.922 1 98.81 164 THR B O 1
ATOM 2520 N N . THR B 1 165 ? 3.301 -1.031 -13.5 1 98.88 165 THR B N 1
ATOM 2521 C CA . THR B 1 165 ? 2.033 -0.428 -13.898 1 98.88 165 THR B CA 1
ATOM 2522 C C . THR B 1 165 ? 0.944 -0.735 -12.867 1 98.88 165 THR B C 1
ATOM 2524 O O . THR B 1 165 ? 0.841 -1.864 -12.383 1 98.88 165 THR B O 1
ATOM 2527 N N . PHE B 1 166 ? 0.153 0.283 -12.555 1 98.94 166 PHE B N 1
ATOM 2528 C CA . PHE B 1 166 ? -0.967 0.167 -11.625 1 98.94 166 PHE B CA 1
ATOM 2529 C C . PHE B 1 166 ? -2.277 -0.026 -12.383 1 98.94 166 PHE B C 1
ATOM 2531 O O . PHE B 1 166 ? -2.484 0.574 -13.438 1 98.94 166 PHE B O 1
ATOM 2538 N N . TYR B 1 167 ? -3.184 -0.854 -11.836 1 98.94 167 TYR B N 1
ATOM 2539 C CA . TYR B 1 167 ? -4.492 -1.142 -12.406 1 98.94 167 TYR B CA 1
ATOM 2540 C C . TYR B 1 167 ? -5.578 -1.088 -11.336 1 98.94 167 TYR B C 1
ATOM 2542 O O . TYR B 1 167 ? -5.301 -1.272 -10.148 1 98.94 167 TYR B O 1
ATOM 2550 N N . TYR B 1 168 ? -6.789 -0.834 -11.812 1 98.94 168 TYR B N 1
ATOM 2551 C CA . TYR B 1 168 ? -7.941 -0.995 -10.93 1 98.94 168 TYR B CA 1
ATOM 2552 C C . TYR B 1 168 ? -9.109 -1.646 -11.672 1 98.94 168 TYR B C 1
ATOM 2554 O O . TYR B 1 168 ? -9.125 -1.689 -12.898 1 98.94 168 TYR B O 1
ATOM 2562 N N . LYS B 1 169 ? -9.977 -2.148 -10.953 1 98.81 169 LYS B N 1
ATOM 2563 C CA . LYS B 1 169 ? -11.234 -2.699 -11.453 1 98.81 169 LYS B CA 1
ATOM 2564 C C . LYS B 1 169 ? -12.391 -2.367 -10.523 1 98.81 169 LYS B C 1
ATOM 2566 O O . LYS B 1 169 ? -12.344 -2.658 -9.328 1 98.81 169 LYS B O 1
ATOM 2571 N N . GLU B 1 170 ? -13.414 -1.705 -11.055 1 98.5 170 GLU B N 1
ATOM 2572 C CA . GLU B 1 170 ? -14.648 -1.458 -10.305 1 98.5 170 GLU B CA 1
ATOM 2573 C C . GLU B 1 170 ? -15.57 -2.674 -10.344 1 98.5 170 GLU B C 1
ATOM 2575 O O . GLU B 1 170 ? -15.797 -3.254 -11.414 1 98.5 170 GLU B O 1
ATOM 2580 N N . LEU B 1 171 ? -16.016 -3.006 -9.203 1 97.38 171 LEU B N 1
ATOM 2581 C CA . LEU B 1 171 ? -16.922 -4.133 -9.086 1 97.38 171 LEU B CA 1
ATOM 2582 C C . LEU B 1 171 ? -18.344 -3.648 -8.797 1 97.38 171 LEU B C 1
ATOM 2584 O O . LEU B 1 171 ? -18.531 -2.553 -8.266 1 97.38 171 LEU B O 1
ATOM 2588 N N . ALA B 1 172 ? -19.359 -4.367 -9.188 1 85 172 ALA B N 1
ATOM 2589 C CA . ALA B 1 172 ? -20.75 -4.047 -8.875 1 85 172 ALA B CA 1
ATOM 2590 C C . ALA B 1 172 ? -21.047 -4.258 -7.395 1 85 172 ALA B C 1
ATOM 2592 O O . ALA B 1 172 ? -20.484 -5.164 -6.77 1 85 172 ALA B O 1
ATOM 2593 N N . ALA B 1 173 ? -21.531 -3.197 -6.762 1 69.75 173 ALA B N 1
ATOM 2594 C CA . ALA B 1 173 ? -21.969 -3.408 -5.383 1 69.75 173 ALA B CA 1
ATOM 2595 C C . ALA B 1 173 ? -23.109 -4.418 -5.312 1 69.75 173 ALA B C 1
ATOM 2597 O O . ALA B 1 173 ? -24.031 -4.371 -6.129 1 69.75 173 ALA B O 1
ATOM 2598 N N . ARG B 1 174 ? -22.938 -5.473 -4.707 1 63.12 174 ARG B N 1
ATOM 2599 C CA . ARG B 1 174 ? -24.109 -6.312 -4.48 1 63.12 174 ARG B CA 1
ATOM 2600 C C . ARG B 1 174 ? -25 -5.73 -3.389 1 63.12 174 ARG B C 1
ATOM 2602 O O . ARG B 1 174 ? -24.5 -5.074 -2.465 1 63.12 174 ARG B O 1
#

Foldseek 3Di:
DKDKDWDALVVQLVCLLLQLVQQQQCLVVWAAQPHAPPDDSVVSSVVSNVCSVCRNVVQKIKMFIDDPNGTFWMKMWGADDDPVGRLEIEIGRTGGRPVCPPVCVSLVRVVVVLVVSQVVQRFKYKYKDFPPDPSVVSCVVVPWAWDAKDWQPDAINPGHRTIMTMTMDTDDGD/DKDKDWDALVVQLVCLLLQLVQQQQCLVVWAAQPHAPPDDSVVSSVVSNVCSVCRNVVQKIKMFIDDPNGTFWMKMWGADDDPVGRLEIEIGRTGGRPVCPPVCVSLVRVVVVLVVSQVVQRFKYKYKDFPPDPSVVSCVVVPWAWDAKDWQPDAINPGHRTIMTMTMDTHDGD

Radius of gyration: 20.67 Å; Cα contacts (8 Å, |Δi|>4): 761; chains: 2; bounding box: 48×63×45 Å

InterPro domains:
  IPR000182 GNAT domain [PF00583] (51-134)
  IPR000182 GNAT domain [PS51186] (22-174)
  IPR016181 Acyl-CoA N-acyltransferase [SSF55729] (16-171)
  IPR050832 Bacterial Acetyltransferase [PTHR43877] (17-159)